Protein AF-A0A7V9K2I3-F1 (afdb_monomer)

pLDDT: mean 90.16, std 15.93, range [38.66, 98.88]

Structure (mmCIF, N/CA/C/O backbone):
data_AF-A0A7V9K2I3-F1
#
_entry.id   AF-A0A7V9K2I3-F1
#
loop_
_atom_site.group_PDB
_atom_site.id
_atom_site.type_symbol
_atom_site.label_atom_id
_atom_site.label_alt_id
_atom_site.label_comp_id
_atom_site.label_asym_id
_atom_site.label_entity_id
_atom_site.label_seq_id
_atom_site.pdbx_PDB_ins_code
_atom_site.Cartn_x
_atom_site.Cartn_y
_atom_site.Cartn_z
_atom_site.occupancy
_atom_site.B_iso_or_equiv
_atom_site.auth_seq_id
_atom_site.auth_comp_id
_atom_site.auth_asym_id
_atom_site.auth_atom_id
_atom_site.pdbx_PDB_model_num
ATOM 1 N N . MET A 1 1 ? 3.595 87.876 26.243 1.00 38.66 1 MET A N 1
ATOM 2 C CA . MET A 1 1 ? 3.011 87.992 24.889 1.00 38.66 1 MET A CA 1
ATOM 3 C C . MET A 1 1 ? 2.003 86.856 24.735 1.00 38.66 1 MET A C 1
ATOM 5 O O . MET A 1 1 ? 2.387 85.709 24.905 1.00 38.66 1 MET A O 1
ATOM 9 N N . ARG A 1 2 ? 0.711 87.188 24.608 1.00 47.31 2 ARG A N 1
ATOM 10 C CA . ARG A 1 2 ? -0.449 86.270 24.579 1.00 47.31 2 ARG A CA 1
ATOM 11 C C . ARG A 1 2 ? -0.505 85.484 23.266 1.00 47.31 2 ARG A C 1
ATOM 13 O O . ARG A 1 2 ? -0.499 86.155 22.245 1.00 47.31 2 ARG A O 1
ATOM 20 N N . ILE A 1 3 ? -0.693 84.158 23.292 1.00 44.56 3 ILE A N 1
ATOM 21 C CA . ILE A 1 3 ? -1.283 83.363 22.185 1.00 44.56 3 ILE A CA 1
ATOM 22 C C . ILE A 1 3 ? -1.993 82.143 22.823 1.00 44.56 3 ILE A C 1
ATOM 24 O O . ILE A 1 3 ? -1.333 81.283 23.389 1.00 44.56 3 ILE A O 1
ATOM 28 N N . LEU A 1 4 ? -3.295 82.241 23.121 1.00 42.78 4 LEU A N 1
ATOM 29 C CA . LEU A 1 4 ? -4.447 81.691 22.374 1.00 42.78 4 LEU A CA 1
ATOM 30 C C . LEU A 1 4 ? -4.506 80.144 22.354 1.00 42.78 4 LEU A C 1
ATOM 32 O O . LEU A 1 4 ? -3.863 79.496 21.536 1.00 42.78 4 LEU A O 1
ATOM 36 N N . LEU A 1 5 ? -5.306 79.567 23.260 1.00 42.16 5 LEU A N 1
ATOM 37 C CA . LEU A 1 5 ? -5.600 78.131 23.340 1.00 42.16 5 LEU A CA 1
ATOM 38 C C . LEU A 1 5 ? -6.810 77.817 22.436 1.00 42.16 5 LEU A C 1
ATOM 40 O O . LEU A 1 5 ? -7.919 78.268 22.716 1.00 42.16 5 LEU A O 1
ATOM 44 N N . ILE A 1 6 ? -6.602 77.073 21.348 1.00 48.66 6 ILE A N 1
ATOM 45 C CA . ILE A 1 6 ? -7.670 76.571 20.469 1.00 48.66 6 ILE A CA 1
ATOM 46 C C . ILE A 1 6 ? -8.057 75.173 20.962 1.00 48.66 6 ILE A C 1
ATOM 48 O O . ILE A 1 6 ? -7.247 74.251 20.914 1.00 48.66 6 ILE A O 1
ATOM 52 N N . ILE A 1 7 ? -9.288 75.015 21.453 1.00 48.97 7 ILE A N 1
ATOM 53 C CA . ILE A 1 7 ? -9.844 73.715 21.846 1.00 48.97 7 ILE A CA 1
ATOM 54 C C . ILE A 1 7 ? -10.423 73.051 20.592 1.00 48.97 7 ILE A C 1
ATOM 56 O O . ILE A 1 7 ? -11.446 73.482 20.066 1.00 48.97 7 ILE A O 1
ATOM 60 N N . LEU A 1 8 ? -9.748 72.007 20.109 1.00 47.09 8 LEU A N 1
ATOM 61 C CA . LEU A 1 8 ? -10.201 71.153 19.011 1.00 47.09 8 LEU A CA 1
ATOM 62 C C . LEU A 1 8 ? -11.066 70.022 19.589 1.00 47.09 8 LEU A C 1
ATOM 64 O O . LEU A 1 8 ? -10.557 69.106 20.233 1.00 47.09 8 LEU A O 1
ATOM 68 N N . VAL A 1 9 ? -12.381 70.091 19.382 1.00 50.28 9 VAL A N 1
ATOM 69 C CA . VAL A 1 9 ? -13.312 69.014 19.746 1.00 50.28 9 VAL A CA 1
ATOM 70 C C . VAL A 1 9 ? -13.267 67.950 18.648 1.00 50.28 9 VAL A C 1
ATOM 72 O O . VAL A 1 9 ? -13.822 68.135 17.568 1.00 50.28 9 VAL A O 1
ATOM 75 N N . PHE A 1 10 ? -12.585 66.834 18.911 1.00 51.09 10 PHE A N 1
ATOM 76 C CA . PHE A 1 10 ? -12.603 65.660 18.038 1.00 51.09 10 PHE A CA 1
ATOM 77 C C . PHE A 1 10 ? -13.903 64.875 18.246 1.00 51.09 10 PHE A C 1
ATOM 79 O O . PHE A 1 10 ? -14.089 64.208 19.262 1.00 51.09 10 PHE A O 1
ATOM 86 N N . PHE A 1 11 ? -14.802 64.942 17.266 1.00 52.91 11 PHE A N 1
ATOM 87 C CA . PHE A 1 11 ? -15.998 64.106 17.198 1.00 52.91 11 PHE A CA 1
ATOM 88 C C . PHE A 1 11 ? -15.579 62.698 16.739 1.00 52.91 11 PHE A C 1
ATOM 90 O O . PHE A 1 11 ? -15.349 62.465 15.552 1.00 52.91 11 PHE A O 1
ATOM 97 N N . GLN A 1 12 ? -15.402 61.758 17.673 1.00 54.28 12 GLN A N 1
ATOM 98 C CA . GLN A 1 12 ? -15.137 60.359 17.328 1.00 54.28 12 GLN A CA 1
ATOM 99 C C . GLN A 1 12 ? -16.421 59.710 16.804 1.00 54.28 12 GLN A C 1
ATOM 101 O O . GLN A 1 12 ? -17.307 59.330 17.564 1.00 54.28 12 GLN A O 1
ATOM 106 N N . CYS A 1 13 ? -16.514 59.583 15.482 1.00 52.16 13 CYS A N 1
ATOM 107 C CA . CYS A 1 13 ? -17.508 58.745 14.830 1.00 52.16 13 CYS A CA 1
ATOM 108 C C . CYS A 1 13 ? -17.023 57.289 14.907 1.00 52.16 13 CYS A C 1
ATOM 110 O O . CYS A 1 13 ? -16.136 56.877 14.158 1.00 52.16 13 CYS A O 1
ATOM 112 N N . SER A 1 14 ? -17.545 56.514 15.856 1.00 59.12 14 SER A N 1
ATOM 113 C CA . SER A 1 14 ? -17.302 55.076 15.928 1.00 59.12 14 SER A CA 1
ATOM 114 C C . SER A 1 14 ? -18.112 54.371 14.837 1.00 59.12 14 SER A C 1
ATOM 116 O O . SER A 1 14 ? -19.296 54.081 14.990 1.00 59.12 14 SER A O 1
ATOM 118 N N . LEU A 1 15 ? -17.457 54.084 13.710 1.00 58.00 15 LEU A N 1
ATOM 119 C CA . LEU A 1 15 ? -17.950 53.138 12.711 1.00 58.00 15 LEU A CA 1
ATOM 120 C C . LEU A 1 15 ? -17.973 51.738 13.338 1.00 58.00 15 LEU A C 1
ATOM 122 O O . LEU A 1 15 ? -16.966 51.032 13.375 1.00 58.00 15 LEU A O 1
ATOM 126 N N . GLY A 1 16 ? -19.130 51.349 13.871 1.00 56.25 16 GLY A N 1
ATOM 127 C CA . GLY A 1 16 ? -19.396 49.975 14.267 1.00 56.25 16 GLY A CA 1
ATOM 128 C C . GLY A 1 16 ? -19.454 49.090 13.026 1.00 56.25 16 GLY A C 1
ATOM 129 O O . GLY A 1 16 ? -20.479 49.031 12.354 1.00 56.25 16 GLY A O 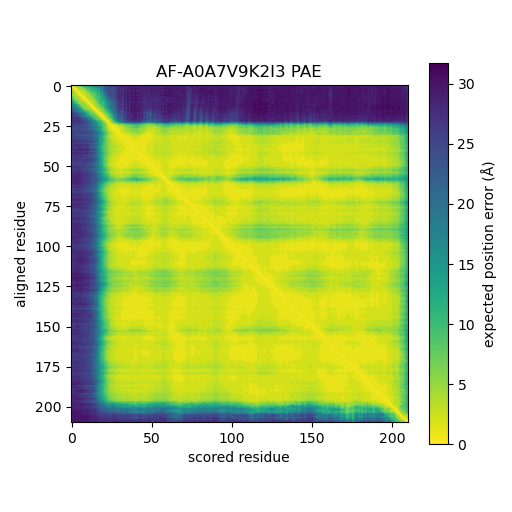1
ATOM 130 N N . PHE A 1 17 ? -18.364 48.390 12.717 1.00 62.44 17 PHE A N 1
ATOM 131 C CA . PHE A 1 17 ? -18.414 47.257 11.800 1.00 62.44 17 PHE A CA 1
ATOM 132 C C . PHE A 1 17 ? -19.181 46.126 12.487 1.00 62.44 17 PHE A C 1
ATOM 134 O O . PHE A 1 17 ? -18.624 45.366 13.279 1.00 62.44 17 PHE A O 1
ATOM 141 N N . THR A 1 18 ? -20.475 46.004 12.203 1.00 50.81 18 THR A N 1
ATOM 142 C CA . THR A 1 18 ? -21.208 44.778 12.510 1.00 50.81 18 THR A CA 1
ATOM 143 C C . THR A 1 18 ? -20.646 43.674 11.618 1.00 50.81 18 THR A C 1
ATOM 145 O O . THR A 1 18 ? -20.956 43.605 10.430 1.00 50.81 18 THR A O 1
ATOM 148 N N . GLN A 1 19 ? -19.792 42.810 12.174 1.00 60.25 19 GLN A N 1
ATOM 149 C CA . GLN A 1 19 ? -19.472 41.539 11.533 1.00 60.25 19 GLN A CA 1
ATOM 150 C C . GLN A 1 19 ? -20.768 40.734 11.431 1.00 60.25 19 GLN A C 1
ATOM 152 O O . GLN A 1 19 ? -21.343 40.322 12.439 1.00 60.25 19 GLN A O 1
ATOM 157 N N . VAL A 1 20 ? -21.234 40.518 10.202 1.00 59.34 20 VAL A N 1
ATOM 158 C CA . VAL A 1 20 ? -22.242 39.501 9.913 1.00 59.34 20 VAL A CA 1
ATOM 159 C C . VAL A 1 20 ? -21.612 38.168 10.316 1.00 59.34 20 VAL A C 1
ATOM 161 O O . VAL A 1 20 ? -20.711 37.681 9.636 1.00 59.34 20 VAL A O 1
ATOM 164 N N . LYS A 1 21 ? -22.024 37.605 11.458 1.00 60.78 21 LYS A N 1
ATOM 165 C CA . LYS A 1 21 ? -21.674 36.232 11.836 1.00 60.78 21 LYS A CA 1
ATOM 166 C C . LYS A 1 21 ? -22.222 35.308 10.748 1.00 60.78 21 LYS A C 1
ATOM 168 O O . LYS A 1 21 ? -23.428 35.073 10.686 1.00 60.78 21 LYS A O 1
ATOM 173 N N . GLY A 1 22 ? -21.345 34.847 9.859 1.00 64.75 22 GLY A N 1
ATOM 174 C CA . GLY A 1 22 ? -21.651 33.753 8.945 1.00 64.75 22 GLY A CA 1
ATOM 175 C C . GLY A 1 22 ? -22.081 32.524 9.745 1.00 64.75 22 GLY A C 1
ATOM 176 O O . GLY A 1 22 ? -21.607 32.318 10.859 1.00 64.75 22 GLY A O 1
ATOM 177 N N . LYS A 1 23 ? -23.022 31.757 9.191 1.00 69.94 23 LYS A N 1
ATOM 178 C CA . LYS A 1 23 ? -23.504 30.472 9.720 1.00 69.94 23 LYS A CA 1
ATOM 179 C C . LYS A 1 23 ? -22.331 29.611 10.221 1.00 69.94 23 LYS A C 1
ATOM 181 O O . LYS A 1 23 ? -21.335 29.479 9.516 1.00 69.94 23 LYS A O 1
ATOM 186 N N . ASP A 1 24 ? -22.472 29.025 11.411 1.00 80.44 24 ASP A N 1
ATOM 187 C CA . ASP A 1 24 ? -21.477 28.128 12.017 1.00 80.44 24 ASP A CA 1
ATOM 188 C C . ASP A 1 24 ? -21.437 26.773 11.278 1.00 80.44 24 ASP A C 1
ATOM 190 O O . ASP A 1 24 ? -21.965 25.764 11.758 1.00 80.44 24 ASP A O 1
ATOM 194 N N . ASP A 1 25 ? -20.845 26.738 10.084 1.00 86.31 25 ASP A N 1
ATOM 195 C CA . ASP A 1 25 ? -20.621 25.493 9.351 1.00 86.31 25 ASP A CA 1
ATOM 196 C C . ASP A 1 25 ? -19.587 24.625 10.091 1.00 86.31 25 ASP A C 1
ATOM 198 O O . ASP A 1 25 ? -18.539 25.099 10.536 1.00 86.31 25 ASP A O 1
ATOM 202 N N . LYS A 1 26 ? -19.880 23.326 10.232 1.00 90.50 26 LYS A N 1
ATOM 203 C CA . LYS A 1 26 ? -18.969 22.336 10.828 1.00 90.50 26 LYS A CA 1
ATOM 204 C C . LYS A 1 26 ? -18.444 21.393 9.746 1.00 90.50 26 LYS A C 1
ATOM 206 O O . LYS A 1 26 ? -19.227 20.972 8.894 1.00 90.50 26 LYS A O 1
ATOM 211 N N . PRO A 1 27 ? -17.156 21.013 9.782 1.00 90.44 27 PRO A N 1
ATOM 212 C CA . PRO A 1 27 ? -16.596 20.111 8.787 1.00 90.44 27 PRO A CA 1
ATOM 213 C C . PRO A 1 27 ? -17.210 18.710 8.904 1.00 90.44 27 PRO A C 1
ATOM 215 O O . PRO A 1 27 ? -17.334 18.161 10.000 1.00 90.44 27 PRO A O 1
ATOM 218 N N . PHE A 1 28 ? -17.546 18.113 7.761 1.00 89.75 28 PHE A N 1
ATOM 219 C CA . PHE A 1 28 ? -17.874 16.693 7.661 1.00 89.75 28 PHE A CA 1
ATOM 220 C C . PHE A 1 28 ? -16.585 15.911 7.389 1.00 89.75 28 PHE A C 1
ATOM 222 O O . PHE A 1 28 ? -16.062 15.920 6.276 1.00 89.75 28 PHE A O 1
ATOM 229 N N . VAL A 1 29 ? -16.029 15.293 8.431 1.00 90.12 29 VAL A N 1
ATOM 230 C CA . VAL A 1 29 ? -14.705 14.659 8.385 1.00 90.12 29 VAL A CA 1
ATOM 231 C C . VAL A 1 29 ? -14.856 13.150 8.209 1.00 90.12 29 VAL A C 1
ATOM 233 O O . VAL A 1 29 ? -15.380 12.476 9.092 1.00 90.12 29 VAL A O 1
ATOM 236 N N . LEU A 1 30 ? -14.370 12.617 7.083 1.00 92.00 30 LEU A N 1
ATOM 237 C CA . LEU A 1 30 ? -14.363 11.172 6.817 1.00 92.00 30 LEU A CA 1
ATOM 238 C C . LEU A 1 30 ? -13.207 10.447 7.524 1.00 92.00 30 LEU A C 1
ATOM 240 O O . LEU A 1 30 ? -13.337 9.282 7.884 1.00 92.00 30 LEU A O 1
ATOM 244 N N . GLY A 1 31 ? -12.073 11.120 7.721 1.00 94.81 31 GLY A N 1
ATOM 245 C CA . GLY A 1 31 ? -10.870 10.508 8.274 1.00 94.81 31 GLY A CA 1
ATOM 246 C C . GLY A 1 31 ? -9.819 11.524 8.710 1.00 94.81 31 GLY A C 1
ATOM 247 O O . GLY A 1 31 ? -10.061 12.728 8.737 1.00 94.81 31 GLY A O 1
ATOM 248 N N . TYR A 1 32 ? -8.638 11.022 9.052 1.00 97.19 32 TYR A N 1
ATOM 249 C CA . TYR A 1 32 ? -7.508 11.797 9.553 1.00 97.19 32 TYR A CA 1
ATOM 250 C C . TYR A 1 32 ? -6.352 11.775 8.561 1.00 97.19 32 TYR A C 1
ATOM 252 O O . TYR A 1 32 ? -6.094 10.753 7.935 1.00 97.19 32 TYR A O 1
ATOM 260 N N . ILE A 1 33 ? -5.591 12.865 8.497 1.00 98.12 33 ILE A N 1
ATOM 261 C CA . ILE A 1 33 ? -4.330 12.907 7.755 1.00 98.12 33 ILE A CA 1
ATOM 262 C C . ILE A 1 33 ? -3.184 12.647 8.727 1.00 98.12 33 ILE A C 1
ATOM 264 O O . ILE A 1 33 ? -3.146 13.182 9.835 1.00 98.12 33 ILE A O 1
ATOM 268 N N . ASN A 1 34 ? -2.265 11.770 8.349 1.00 98.38 34 ASN A N 1
ATOM 269 C CA . ASN A 1 34 ? -1.035 11.468 9.071 1.00 98.38 34 ASN A CA 1
ATOM 270 C C . ASN A 1 34 ? 0.154 11.652 8.130 1.00 98.38 34 ASN A C 1
ATOM 272 O O . ASN A 1 34 ? 0.032 11.464 6.923 1.00 98.38 34 ASN A O 1
ATOM 276 N N . GLU A 1 35 ? 1.314 11.981 8.689 1.00 98.44 35 GLU A N 1
ATOM 277 C CA . GLU A 1 35 ? 2.551 12.119 7.926 1.00 98.44 35 GLU A CA 1
ATOM 278 C C . GLU A 1 35 ? 3.639 11.224 8.521 1.00 98.44 35 GLU A C 1
ATOM 280 O O . GLU A 1 35 ? 3.774 11.119 9.743 1.00 98.44 35 GLU A O 1
ATOM 285 N N . ILE A 1 36 ? 4.423 10.590 7.651 1.00 98.25 36 ILE A N 1
ATOM 286 C CA . ILE A 1 36 ? 5.619 9.828 8.011 1.00 98.25 36 ILE A CA 1
ATOM 287 C C . ILE A 1 36 ? 6.800 10.424 7.255 1.00 98.25 36 ILE A C 1
ATOM 289 O O . ILE A 1 36 ? 6.776 10.510 6.030 1.00 98.25 36 ILE A O 1
ATOM 293 N N . GLN A 1 37 ? 7.860 10.797 7.969 1.00 98.50 37 GLN A N 1
ATOM 294 C CA . GLN A 1 37 ? 9.152 11.048 7.339 1.00 98.50 37 GLN A CA 1
ATOM 295 C C . GLN A 1 37 ? 9.826 9.699 7.067 1.00 98.50 37 GLN A C 1
ATOM 297 O O . GLN A 1 37 ? 10.274 9.039 8.005 1.00 98.50 37 GLN A O 1
ATOM 302 N N . SER A 1 38 ? 9.872 9.283 5.801 1.00 98.75 38 SER A N 1
ATOM 303 C CA . SER A 1 38 ? 10.436 7.995 5.403 1.00 98.75 38 SER A CA 1
ATOM 304 C C . SER A 1 38 ? 11.947 8.093 5.236 1.00 98.75 38 SER A C 1
ATOM 306 O O . SER A 1 38 ? 12.446 8.999 4.563 1.00 98.75 38 SER A O 1
ATOM 308 N N . LYS A 1 39 ? 12.684 7.152 5.832 1.00 98.69 39 LYS A N 1
ATOM 309 C CA . LYS A 1 39 ? 14.119 6.981 5.577 1.00 98.69 39 LYS A CA 1
ATOM 310 C C . LYS A 1 39 ? 14.329 6.157 4.314 1.00 98.69 39 LYS A C 1
ATOM 312 O O . LYS A 1 39 ? 15.165 6.524 3.497 1.00 98.69 39 LYS A O 1
ATOM 317 N N . GLU A 1 40 ? 13.534 5.102 4.130 1.00 98.56 40 GLU A N 1
ATOM 318 C CA . GLU A 1 40 ? 13.593 4.222 2.953 1.00 98.56 40 GLU A CA 1
ATOM 319 C C . GLU A 1 40 ? 13.350 4.984 1.635 1.00 98.56 40 GLU A C 1
ATOM 321 O O . GLU A 1 40 ? 13.972 4.673 0.623 1.00 98.56 40 GLU A O 1
ATOM 326 N N . LEU A 1 41 ? 12.504 6.022 1.655 1.00 98.62 41 LEU A N 1
ATOM 327 C CA . LEU A 1 41 ? 12.206 6.865 0.489 1.00 98.62 41 LEU A CA 1
ATOM 328 C C . LEU A 1 41 ? 12.893 8.235 0.521 1.00 98.62 41 LEU A C 1
ATOM 330 O O . LEU A 1 41 ? 12.858 8.954 -0.472 1.00 98.62 41 LEU A O 1
ATOM 334 N N . SER A 1 42 ? 13.512 8.608 1.647 1.00 98.31 42 SER A N 1
ATOM 335 C CA . SER A 1 42 ? 14.113 9.936 1.857 1.00 98.31 42 SER A CA 1
ATOM 336 C C . SER A 1 42 ? 13.153 11.106 1.582 1.00 98.31 42 SER A C 1
ATOM 338 O O . SER A 1 42 ? 13.562 12.184 1.156 1.00 98.31 42 SER A O 1
ATOM 340 N N . GLU A 1 43 ? 11.863 10.913 1.849 1.00 98.50 43 GLU A N 1
ATOM 341 C CA . GLU A 1 43 ? 10.817 11.908 1.618 1.00 98.50 43 GLU A CA 1
ATOM 342 C C . GLU A 1 43 ? 9.688 11.765 2.644 1.00 98.50 43 GLU A C 1
ATOM 344 O O . GLU A 1 43 ? 9.575 10.767 3.362 1.00 98.50 43 GLU A O 1
ATOM 349 N N . LYS A 1 44 ? 8.835 12.783 2.7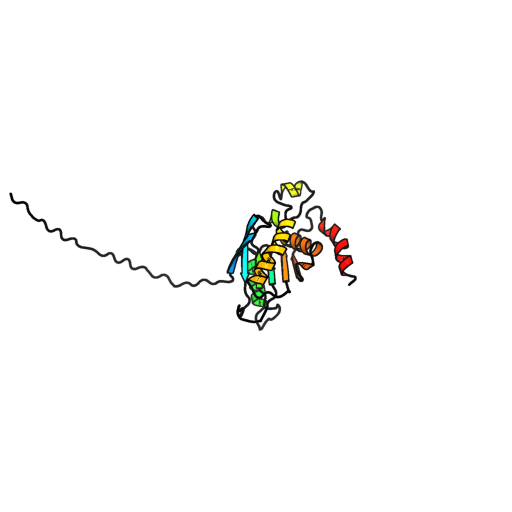20 1.00 98.69 44 LYS A N 1
ATOM 350 C CA . LYS A 1 44 ? 7.640 12.746 3.555 1.00 98.69 44 LYS A CA 1
ATOM 351 C C . LYS A 1 44 ? 6.504 12.047 2.808 1.00 98.69 44 LYS A C 1
ATOM 353 O O . LYS A 1 44 ? 6.228 12.378 1.659 1.00 98.69 44 LYS A O 1
ATOM 358 N N . ARG A 1 45 ? 5.816 11.123 3.476 1.00 98.69 45 ARG A N 1
ATOM 359 C CA . ARG A 1 45 ? 4.638 10.415 2.964 1.00 98.69 45 ARG A CA 1
ATOM 360 C C . ARG A 1 45 ? 3.394 10.822 3.732 1.00 98.69 45 ARG A C 1
ATOM 362 O O . ARG A 1 45 ? 3.415 10.881 4.960 1.00 98.69 45 ARG A O 1
ATOM 369 N N . VAL A 1 46 ? 2.320 11.070 2.993 1.00 98.81 46 VAL A N 1
ATOM 370 C CA . VAL A 1 46 ? 0.998 11.383 3.537 1.00 98.81 46 VAL A CA 1
ATOM 371 C C . VAL A 1 46 ? 0.149 10.115 3.563 1.00 98.81 46 VAL A C 1
ATOM 373 O O . VAL A 1 46 ? 0.154 9.330 2.613 1.00 98.81 46 VAL A O 1
ATOM 376 N N . LEU A 1 47 ? -0.574 9.925 4.662 1.00 98.88 47 LEU A N 1
ATOM 377 C CA . LEU A 1 47 ? -1.507 8.828 4.871 1.00 98.88 47 LEU A CA 1
ATOM 378 C C . LEU A 1 47 ? -2.888 9.375 5.217 1.00 98.88 47 LEU A C 1
ATOM 380 O O . LEU A 1 47 ? -3.011 10.213 6.112 1.00 98.88 47 LEU A O 1
ATOM 384 N N . ASN A 1 48 ? -3.921 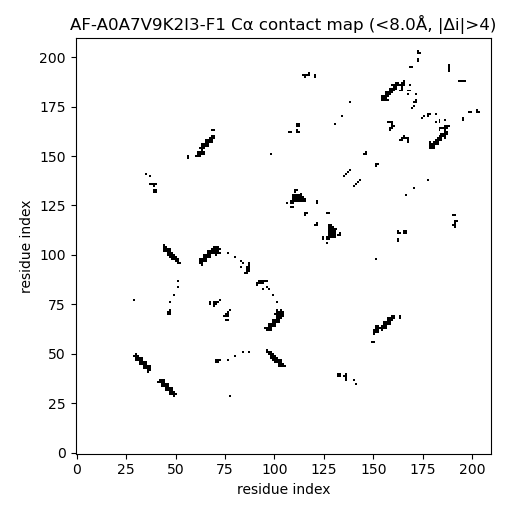8.845 4.572 1.00 98.75 48 ASN A N 1
ATOM 385 C CA . ASN A 1 48 ? -5.314 9.104 4.915 1.00 98.75 48 ASN A CA 1
ATOM 386 C C . ASN A 1 48 ? -5.852 7.928 5.728 1.00 98.75 48 ASN A C 1
ATOM 388 O O . ASN A 1 48 ? -5.736 6.778 5.314 1.00 98.75 48 ASN A O 1
ATOM 392 N N . ILE A 1 49 ? -6.398 8.200 6.909 1.00 98.69 49 ILE A N 1
ATOM 393 C CA . ILE A 1 49 ? -6.768 7.179 7.888 1.00 98.69 49 ILE A CA 1
ATOM 394 C C . ILE A 1 49 ? -8.262 7.245 8.166 1.00 98.69 49 ILE A C 1
ATOM 396 O O . ILE A 1 49 ? -8.759 8.249 8.673 1.00 98.69 49 ILE A O 1
ATOM 400 N N . TYR A 1 50 ? -8.967 6.152 7.909 1.00 98.50 50 TYR A N 1
ATOM 401 C CA . TYR A 1 50 ? -10.332 5.942 8.375 1.00 98.50 50 TYR A CA 1
ATOM 402 C C . TYR A 1 50 ? -10.317 4.985 9.560 1.00 98.50 50 TYR A C 1
ATOM 404 O O . TYR A 1 50 ? -9.679 3.929 9.513 1.00 98.50 50 TYR A O 1
ATOM 412 N N . LEU A 1 51 ? -11.045 5.352 10.612 1.00 97.81 51 LEU A N 1
ATOM 413 C CA . LEU A 1 51 ? -11.275 4.501 11.771 1.00 97.81 51 LEU A CA 1
ATOM 414 C C . LEU A 1 51 ? -12.731 4.028 11.747 1.00 97.81 51 LEU A C 1
ATOM 416 O O . LEU A 1 51 ? -13.625 4.850 11.533 1.00 97.81 51 LEU A O 1
ATOM 420 N N . PRO A 1 52 ? -12.987 2.729 11.966 1.00 95.88 52 PRO A N 1
ATOM 421 C CA . PRO A 1 52 ? -14.338 2.203 11.907 1.00 95.88 52 PRO A CA 1
ATOM 422 C C . PRO A 1 52 ? -15.195 2.758 13.047 1.00 95.88 52 PRO A C 1
ATOM 424 O O . PRO A 1 52 ? -14.698 3.137 14.109 1.00 95.88 52 PRO A O 1
ATOM 427 N N . GLU A 1 53 ? -16.512 2.759 12.848 1.00 93.00 53 GLU A N 1
ATOM 428 C CA . GLU A 1 53 ? -17.462 3.224 13.858 1.00 93.00 53 GLU A CA 1
ATOM 429 C C . GLU A 1 53 ? -17.255 2.512 15.206 1.00 93.00 53 GLU A C 1
ATOM 431 O O . GLU A 1 53 ? -17.223 1.278 15.285 1.00 93.00 53 GLU A O 1
ATOM 436 N N . GLY A 1 54 ? -17.167 3.296 16.282 1.00 92.44 54 GLY A N 1
ATOM 437 C CA . GLY A 1 54 ? -16.947 2.789 17.635 1.00 92.44 54 GLY A CA 1
ATOM 438 C C . GLY A 1 54 ? -15.483 2.503 17.975 1.00 92.44 54 GLY A C 1
ATOM 439 O O . GLY A 1 54 ? -15.226 1.991 19.060 1.00 92.44 54 GLY A O 1
ATOM 440 N N . TYR A 1 55 ? -14.530 2.841 17.100 1.00 96.44 55 TYR A N 1
ATOM 441 C CA . TYR A 1 55 ? -13.108 2.792 17.433 1.00 96.44 55 TYR A CA 1
ATOM 442 C C . TYR A 1 55 ? -12.800 3.665 18.658 1.00 96.44 55 TYR A C 1
ATOM 444 O O . TYR A 1 55 ? -13.114 4.857 18.678 1.00 96.44 55 TYR A O 1
ATOM 452 N N . LYS A 1 56 ? -12.135 3.078 19.656 1.00 95.06 56 LYS A N 1
ATOM 453 C CA . LYS A 1 56 ? -11.621 3.761 20.848 1.00 95.06 56 LYS A CA 1
ATOM 454 C C . LYS A 1 56 ? -10.224 3.251 21.164 1.00 95.06 56 LYS A C 1
ATOM 456 O O . LYS A 1 56 ? -9.956 2.053 21.064 1.00 95.06 56 LYS A O 1
ATOM 461 N N . GLN A 1 57 ? -9.328 4.157 21.543 1.00 93.56 57 GLN A N 1
ATOM 462 C CA . GLN A 1 57 ? -7.930 3.814 21.816 1.00 93.56 57 GLN A CA 1
ATOM 46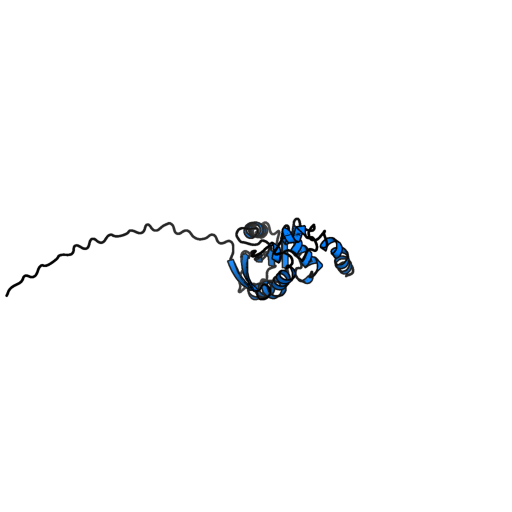3 C C . GLN A 1 57 ? -7.778 3.061 23.150 1.00 93.56 57 GLN A C 1
ATOM 465 O O . GLN A 1 57 ? -6.804 2.339 23.364 1.00 93.56 57 GLN A O 1
ATOM 470 N N . GLU A 1 58 ? -8.750 3.202 24.041 1.00 93.00 58 GLU A N 1
ATOM 471 C CA . GLU A 1 58 ? -8.770 2.635 25.386 1.00 93.00 58 GLU A CA 1
ATOM 472 C C . GLU A 1 58 ? -9.265 1.182 25.388 1.00 93.00 58 GLU A C 1
ATOM 474 O O . GLU A 1 58 ? -8.937 0.417 26.293 1.00 93.00 58 GLU A O 1
ATOM 479 N N . ASP A 1 59 ? -9.994 0.776 24.345 1.00 91.75 59 ASP A N 1
ATOM 480 C CA . ASP A 1 59 ? -10.600 -0.549 24.257 1.00 91.75 59 ASP A CA 1
ATOM 481 C C . ASP A 1 59 ? -9.559 -1.647 23.954 1.00 91.75 59 ASP A C 1
ATOM 483 O O . ASP A 1 59 ? -8.458 -1.411 23.436 1.00 91.75 59 ASP A O 1
ATOM 487 N N . SER A 1 60 ? -9.913 -2.897 24.264 1.00 92.31 60 SER A N 1
ATOM 488 C CA . SER A 1 60 ? -9.100 -4.083 23.950 1.00 92.31 60 SER A CA 1
ATOM 489 C C . SER A 1 60 ? -9.296 -4.601 22.520 1.00 92.31 60 SER A C 1
ATOM 491 O O . SER A 1 60 ? -8.504 -5.423 22.055 1.00 92.31 60 SER A O 1
ATOM 493 N N . VAL A 1 61 ? -10.325 -4.118 21.814 1.00 95.06 61 VAL A N 1
ATOM 494 C CA . VAL A 1 61 ? -10.659 -4.534 20.447 1.00 95.06 61 VAL A CA 1
ATOM 495 C C . VAL A 1 61 ? -9.560 -4.096 19.481 1.00 95.06 61 VAL A C 1
ATOM 497 O O . VAL A 1 61 ? -9.140 -2.939 19.481 1.00 95.06 61 VAL A O 1
ATOM 500 N N . LYS A 1 62 ? -9.110 -5.030 18.638 1.00 96.94 62 LYS A N 1
ATOM 501 C CA . LYS A 1 62 ? -8.157 -4.779 17.553 1.00 96.94 62 LYS A CA 1
ATOM 502 C C . LYS A 1 62 ? -8.805 -5.050 16.201 1.00 96.94 62 LYS A C 1
ATOM 504 O O . LYS A 1 62 ? -9.591 -5.986 16.070 1.00 96.94 62 LYS A O 1
ATOM 509 N N . TYR A 1 63 ? -8.434 -4.261 15.204 1.00 98.00 63 TYR A N 1
ATOM 510 C CA . TYR A 1 63 ? -9.073 -4.214 13.897 1.00 98.00 63 TYR A CA 1
ATOM 511 C C . TYR A 1 63 ? -8.124 -4.699 12.792 1.00 98.00 63 TYR A C 1
ATOM 513 O O . TYR A 1 63 ? -6.929 -4.396 12.859 1.00 98.00 63 TYR A O 1
ATOM 521 N N . PRO A 1 64 ? -8.631 -5.410 11.768 1.00 97.94 64 PRO A N 1
ATOM 522 C CA . PRO A 1 64 ? -7.898 -5.610 10.522 1.00 97.94 64 PRO A CA 1
ATOM 523 C C . PRO A 1 64 ? -7.569 -4.267 9.864 1.00 97.94 64 PRO A C 1
ATOM 525 O O . PRO A 1 64 ? -8.304 -3.283 10.018 1.00 97.94 64 PRO A O 1
ATOM 528 N N . VAL A 1 65 ? -6.472 -4.237 9.108 1.00 98.75 65 VAL A N 1
ATOM 529 C CA . VAL A 1 65 ? -6.009 -3.029 8.412 1.00 98.75 65 VAL A CA 1
ATOM 530 C C . VAL A 1 65 ? -6.033 -3.226 6.901 1.00 98.75 65 VAL A C 1
ATOM 532 O O . VAL A 1 65 ? -5.443 -4.163 6.368 1.00 98.75 65 VAL A O 1
ATOM 535 N N . ILE A 1 66 ? -6.690 -2.311 6.199 1.00 98.81 66 ILE A N 1
ATOM 536 C CA . ILE A 1 66 ? -6.719 -2.245 4.740 1.00 98.81 66 ILE A CA 1
ATOM 537 C C . ILE A 1 66 ? -5.753 -1.147 4.306 1.00 98.81 66 ILE A C 1
ATOM 539 O O . ILE A 1 66 ? -5.980 0.026 4.585 1.00 98.81 66 ILE A O 1
ATOM 543 N N . TYR A 1 67 ? -4.685 -1.523 3.616 1.00 98.88 67 TYR A N 1
ATOM 544 C CA . TYR A 1 67 ? -3.745 -0.606 2.989 1.00 98.88 67 TYR A CA 1
ATOM 545 C C . TYR A 1 67 ? -4.164 -0.399 1.537 1.00 98.88 67 TYR A C 1
ATOM 547 O O . TYR A 1 67 ? -4.248 -1.353 0.763 1.00 98.88 67 TYR A O 1
ATOM 555 N N . LEU A 1 68 ? -4.449 0.847 1.182 1.00 98.88 68 LEU A N 1
ATOM 556 C CA . LEU A 1 68 ? -4.936 1.235 -0.133 1.00 98.88 68 LEU A CA 1
ATOM 557 C C . LEU A 1 68 ? -3.853 2.041 -0.850 1.00 98.88 68 LEU A C 1
ATOM 559 O O . LEU A 1 68 ? -3.513 3.149 -0.429 1.00 98.88 68 LEU A O 1
ATOM 563 N N . LEU A 1 69 ? -3.305 1.460 -1.915 1.00 98.88 69 LEU A N 1
ATOM 564 C CA . LEU A 1 69 ? -2.498 2.187 -2.896 1.00 98.88 69 LEU A CA 1
ATOM 565 C C . LEU A 1 69 ? -3.396 3.177 -3.648 1.00 98.88 69 LEU A C 1
ATOM 567 O O . LEU A 1 69 ? -4.598 2.946 -3.722 1.00 98.88 69 LEU A O 1
ATOM 571 N N . ASP A 1 70 ? -2.828 4.263 -4.183 1.00 98.56 70 ASP A N 1
ATOM 572 C CA . ASP A 1 70 ? -3.616 5.357 -4.789 1.00 98.56 70 ASP A CA 1
ATOM 573 C C . ASP A 1 70 ? -4.646 5.949 -3.801 1.00 98.56 70 ASP A C 1
ATOM 575 O O . ASP A 1 70 ? -5.761 6.343 -4.137 1.00 98.56 70 ASP A O 1
ATOM 579 N N . GLY A 1 71 ? -4.269 5.966 -2.518 1.00 98.19 71 GLY A N 1
ATOM 580 C CA . GLY A 1 71 ? -5.143 6.305 -1.401 1.00 98.19 71 GLY A CA 1
ATOM 581 C C . GLY A 1 71 ? -5.084 7.775 -0.993 1.00 98.19 71 GLY A C 1
ATOM 582 O O . GLY A 1 71 ? -5.198 8.071 0.202 1.00 98.19 71 GLY A O 1
ATOM 583 N N . SER A 1 72 ? -4.862 8.696 -1.933 1.00 97.38 72 SER A N 1
ATOM 584 C CA . SER A 1 72 ? -4.978 10.140 -1.677 1.00 97.38 72 SER A CA 1
ATOM 585 C C . SER A 1 72 ? -6.443 10.528 -1.417 1.00 97.38 72 SER A C 1
ATOM 587 O O . SER A 1 72 ? -7.367 9.813 -1.808 1.00 97.38 72 SER A O 1
ATOM 589 N N . ALA A 1 73 ? -6.682 11.643 -0.718 1.00 93.62 73 ALA A N 1
ATOM 590 C CA . ALA A 1 73 ? -8.038 12.057 -0.332 1.00 93.62 73 ALA A CA 1
ATOM 591 C C . ALA A 1 73 ? -8.911 12.467 -1.535 1.00 93.62 73 ALA A C 1
ATOM 593 O O . ALA A 1 73 ? -10.135 12.445 -1.446 1.00 93.62 73 ALA A O 1
ATOM 594 N N . ASP A 1 74 ? -8.271 12.823 -2.643 1.00 93.81 74 ASP A N 1
ATOM 595 C CA . ASP A 1 74 ? -8.826 13.170 -3.950 1.00 93.81 74 ASP A CA 1
ATOM 596 C C . ASP A 1 74 ? -8.710 12.027 -4.984 1.00 93.81 74 ASP A C 1
ATOM 598 O O . ASP A 1 74 ? -8.997 12.235 -6.161 1.00 93.81 74 ASP A O 1
ATOM 602 N N . GLU A 1 75 ? -8.330 10.822 -4.543 1.00 95.62 75 GLU A N 1
ATOM 603 C CA . GLU A 1 75 ? -8.238 9.592 -5.347 1.00 95.62 75 GLU A CA 1
ATOM 604 C C . GLU A 1 75 ? -9.169 8.495 -4.764 1.00 95.62 75 GLU A C 1
ATOM 606 O O . GLU A 1 75 ? -10.323 8.755 -4.407 1.00 95.62 75 GLU A O 1
ATOM 611 N N . ASP A 1 76 ? -8.696 7.249 -4.633 1.00 96.81 76 ASP A N 1
ATOM 612 C CA . ASP A 1 76 ? -9.535 6.087 -4.318 1.00 96.81 76 ASP A CA 1
ATOM 613 C C . ASP A 1 76 ? -9.993 6.041 -2.851 1.00 96.81 76 ASP A C 1
ATOM 615 O O . ASP A 1 76 ? -10.937 5.317 -2.512 1.00 96.81 76 ASP A O 1
ATOM 619 N N . PHE A 1 77 ? -9.364 6.816 -1.959 1.00 98.31 77 PHE A N 1
ATOM 620 C CA . PHE A 1 77 ? -9.604 6.724 -0.517 1.00 98.31 77 PHE A CA 1
ATOM 621 C C . PHE A 1 77 ? -11.065 6.958 -0.136 1.00 98.31 77 PHE A C 1
ATOM 623 O O . PHE A 1 77 ? -11.627 6.173 0.632 1.00 98.31 77 PHE A O 1
ATOM 630 N N . ILE A 1 78 ? -11.698 8.003 -0.677 1.00 97.00 78 ILE A N 1
ATOM 631 C CA . ILE A 1 78 ? -13.091 8.342 -0.353 1.00 97.00 78 ILE A CA 1
ATOM 632 C C . ILE A 1 78 ? -14.065 7.266 -0.846 1.00 97.00 78 ILE A C 1
ATOM 634 O O . ILE A 1 78 ? -15.013 6.914 -0.141 1.00 97.00 78 ILE A O 1
ATOM 638 N N . HIS A 1 79 ? -13.799 6.692 -2.019 1.00 97.06 79 HIS A N 1
ATOM 639 C CA . HIS A 1 79 ? -14.653 5.694 -2.653 1.00 97.06 79 HIS A CA 1
ATOM 640 C C . HIS A 1 79 ? -14.580 4.358 -1.916 1.00 97.06 79 HIS A C 1
ATOM 642 O O . HIS A 1 79 ? -15.607 3.795 -1.530 1.00 97.06 79 HIS A O 1
ATOM 648 N N . VAL A 1 80 ? -13.363 3.877 -1.654 1.00 97.75 80 VAL A N 1
ATOM 649 C CA . VAL A 1 80 ? -13.141 2.617 -0.939 1.00 97.75 80 VAL A CA 1
ATOM 650 C C . VAL A 1 80 ? -13.624 2.731 0.502 1.00 97.75 80 VAL A C 1
ATOM 652 O O . VAL A 1 80 ? -14.327 1.843 0.979 1.00 97.75 80 VAL A O 1
ATOM 655 N N . THR A 1 81 ? -13.329 3.836 1.188 1.00 97.75 81 THR A N 1
ATOM 656 C CA . THR A 1 81 ? -13.772 4.038 2.573 1.00 97.75 81 THR A CA 1
ATOM 657 C C . THR A 1 81 ? -15.293 4.068 2.686 1.00 97.75 81 THR A C 1
ATOM 659 O O . THR A 1 81 ? -15.841 3.420 3.575 1.00 97.75 81 THR A O 1
ATOM 662 N N . GLY A 1 82 ? -15.994 4.747 1.770 1.00 96.75 82 GLY A N 1
ATOM 663 C CA . GLY A 1 82 ? -17.459 4.746 1.743 1.00 96.75 82 GLY A CA 1
ATOM 664 C C . GLY A 1 82 ? -18.042 3.339 1.575 1.00 96.75 82 GLY A C 1
ATOM 665 O O . GLY A 1 82 ? -18.982 2.965 2.278 1.00 96.75 82 GLY A O 1
ATOM 666 N N . LEU A 1 83 ? -17.441 2.516 0.707 1.00 97.00 83 LEU A N 1
ATOM 667 C CA . LEU A 1 83 ? -17.836 1.116 0.535 1.00 97.00 83 LEU A CA 1
ATOM 668 C C . LEU A 1 83 ? -17.567 0.280 1.791 1.00 97.00 83 LEU A C 1
ATOM 670 O O . LEU A 1 83 ? -18.428 -0.510 2.184 1.00 97.00 83 LEU A O 1
ATOM 674 N N . ILE A 1 84 ? -16.409 0.443 2.434 1.00 97.25 84 ILE A N 1
ATOM 675 C CA . ILE A 1 84 ? -16.083 -0.265 3.679 1.00 97.25 84 ILE A CA 1
ATOM 676 C C . ILE A 1 84 ? -17.056 0.132 4.790 1.00 97.25 84 ILE A C 1
ATOM 678 O O . ILE A 1 84 ? -17.645 -0.749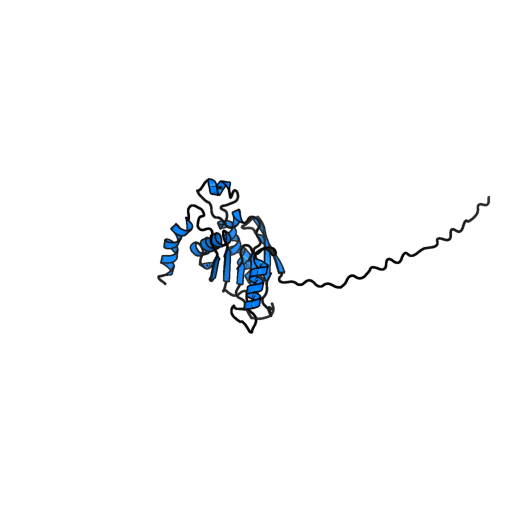 5.413 1.00 97.25 84 ILE A O 1
ATOM 682 N N . GLN A 1 85 ? -17.305 1.430 4.980 1.00 95.94 85 GLN A N 1
ATOM 683 C CA . GLN A 1 85 ? -18.262 1.934 5.963 1.00 95.94 85 GLN A CA 1
ATOM 684 C C . GLN A 1 85 ? -19.662 1.356 5.728 1.00 95.94 85 GLN A C 1
ATOM 686 O O . GLN A 1 85 ? -20.260 0.809 6.653 1.00 95.94 85 GLN A O 1
ATOM 691 N N . PHE A 1 86 ? -20.165 1.418 4.492 1.00 96.50 86 PHE A N 1
ATOM 692 C CA . PHE A 1 86 ? -21.474 0.868 4.145 1.00 96.50 86 PHE A CA 1
ATOM 693 C C . PHE A 1 86 ? -21.562 -0.628 4.466 1.00 96.50 86 PHE A C 1
ATOM 695 O O . PHE A 1 86 ? -22.519 -1.083 5.088 1.00 96.50 86 PHE A O 1
ATOM 702 N N . ASN A 1 87 ? -20.539 -1.403 4.101 1.00 96.81 87 ASN A N 1
ATOM 703 C CA . ASN A 1 87 ? -20.523 -2.842 4.363 1.00 96.81 87 ASN A CA 1
ATOM 704 C C . ASN A 1 87 ? -20.252 -3.200 5.839 1.00 96.81 87 ASN A C 1
ATOM 706 O O . ASN A 1 87 ? -20.467 -4.354 6.219 1.00 96.81 87 ASN A O 1
ATOM 710 N N . ASN A 1 88 ? -19.809 -2.242 6.663 1.00 94.12 88 ASN A N 1
ATOM 711 C CA . ASN A 1 88 ? -19.613 -2.384 8.109 1.00 94.12 88 ASN A CA 1
ATOM 712 C C . ASN A 1 88 ? -20.872 -2.104 8.938 1.00 94.12 88 ASN A C 1
ATOM 714 O O . ASN A 1 88 ? -20.872 -2.424 10.129 1.00 94.12 88 ASN A O 1
ATOM 718 N N . PHE A 1 89 ? -21.924 -1.512 8.363 1.00 93.06 89 PHE A N 1
ATOM 719 C CA . PHE A 1 89 ? -23.161 -1.269 9.104 1.00 93.06 89 PHE A CA 1
ATOM 720 C C . PHE A 1 89 ? -23.715 -2.565 9.691 1.00 93.06 89 PHE A C 1
ATOM 722 O O . PHE A 1 89 ? -23.701 -3.606 9.036 1.00 93.06 89 PHE A O 1
ATOM 729 N N . SER A 1 90 ? -24.231 -2.502 10.921 1.00 92.25 90 SER A N 1
ATOM 730 C CA . SER A 1 90 ? -24.656 -3.687 11.680 1.00 92.25 90 SER A CA 1
ATOM 731 C C . SER A 1 90 ? -25.739 -4.510 10.974 1.00 92.25 90 SER A C 1
ATOM 733 O O . SER A 1 90 ? -25.776 -5.726 11.132 1.00 92.25 90 SER A O 1
ATOM 735 N N . TRP A 1 91 ? -26.579 -3.868 10.156 1.00 93.25 91 TRP A N 1
ATOM 736 C CA . TRP A 1 91 ? -27.616 -4.520 9.349 1.00 93.25 91 TRP A CA 1
ATOM 737 C C . TRP A 1 91 ? -27.124 -5.060 7.992 1.00 93.25 91 TRP A C 1
ATOM 739 O O . TRP A 1 91 ? -27.881 -5.750 7.315 1.00 93.25 91 TRP A O 1
ATOM 749 N N . ILE A 1 92 ? -25.884 -4.761 7.579 1.00 96.31 92 ILE A N 1
ATOM 750 C CA . ILE A 1 92 ? -25.249 -5.308 6.362 1.00 96.31 92 ILE A CA 1
ATOM 751 C C . ILE A 1 92 ? -24.179 -6.339 6.730 1.00 96.31 92 ILE A C 1
ATOM 753 O O . ILE A 1 92 ? -24.225 -7.459 6.231 1.00 96.31 92 ILE A O 1
ATOM 757 N N . ASN A 1 93 ? -23.232 -5.963 7.594 1.00 93.31 93 ASN A N 1
ATOM 758 C CA . ASN A 1 93 ? -22.223 -6.824 8.215 1.00 93.31 93 ASN A CA 1
ATOM 759 C C . ASN A 1 93 ? -21.492 -7.775 7.238 1.00 93.31 93 ASN A C 1
ATOM 761 O O . ASN A 1 93 ? -21.328 -8.964 7.510 1.00 93.31 93 ASN A O 1
ATOM 765 N N . ARG A 1 94 ? -21.075 -7.262 6.072 1.00 95.56 94 ARG A N 1
ATOM 766 C CA . ARG A 1 94 ? -20.411 -8.052 5.011 1.00 95.56 94 ARG A CA 1
ATOM 767 C C . ARG A 1 94 ? -18.895 -8.067 5.123 1.00 95.56 94 ARG A C 1
ATOM 769 O O . ARG A 1 94 ? -18.254 -9.007 4.665 1.00 95.56 94 ARG A O 1
ATOM 776 N N . VAL A 1 95 ? -18.328 -7.013 5.697 1.00 92.69 95 VAL A N 1
ATOM 777 C CA . VAL A 1 95 ? -16.891 -6.898 5.953 1.00 92.69 95 VAL A CA 1
ATOM 778 C C . VAL A 1 95 ? -16.692 -6.534 7.423 1.00 92.69 95 VAL A C 1
ATOM 780 O O . VAL A 1 95 ? -17.524 -5.810 7.978 1.00 92.69 95 VAL A O 1
ATOM 783 N N . PRO A 1 96 ? -15.633 -7.032 8.086 1.00 93.81 96 PRO A N 1
ATOM 784 C CA . PRO A 1 96 ? -15.356 -6.672 9.469 1.00 93.81 96 PRO A CA 1
ATOM 785 C C . PRO A 1 96 ? -15.034 -5.180 9.574 1.00 93.81 96 PRO A C 1
ATOM 787 O O . PRO A 1 96 ? -14.482 -4.583 8.641 1.00 93.81 96 PRO A O 1
ATOM 790 N N . LYS A 1 97 ? -15.342 -4.576 10.726 1.00 96.19 97 LYS A N 1
ATOM 791 C CA . LYS A 1 97 ? -14.877 -3.222 11.055 1.00 96.19 97 LYS A CA 1
ATOM 792 C C . LYS A 1 97 ? -13.365 -3.159 10.864 1.00 96.19 97 LYS A C 1
ATOM 794 O O . LYS A 1 97 ? -12.651 -3.958 11.461 1.00 96.19 97 LYS A O 1
ATOM 799 N N . SER A 1 98 ? -12.896 -2.250 10.019 1.00 97.50 98 SER A N 1
ATOM 800 C CA . SER A 1 98 ? -11.501 -2.212 9.569 1.00 97.50 98 SER A CA 1
ATOM 801 C C . SER A 1 98 ? -10.949 -0.794 9.624 1.00 97.50 98 SER A C 1
ATOM 803 O O . SER A 1 98 ? -11.674 0.164 9.364 1.00 97.50 98 SER A O 1
ATOM 805 N N . ILE A 1 99 ? -9.658 -0.665 9.924 1.00 98.69 99 ILE A N 1
ATOM 806 C CA . ILE A 1 99 ? -8.915 0.583 9.709 1.00 98.69 99 ILE A CA 1
ATOM 807 C C . ILE A 1 99 ? -8.556 0.642 8.222 1.00 98.69 99 ILE A C 1
ATOM 809 O O . ILE A 1 99 ? -8.021 -0.333 7.697 1.00 98.69 99 ILE A O 1
ATOM 813 N N . VAL A 1 100 ? -8.812 1.764 7.545 1.00 98.81 100 VAL A N 1
ATOM 814 C CA . VAL A 1 100 ? -8.344 1.976 6.162 1.00 98.81 100 VAL A CA 1
ATOM 815 C C . VAL A 1 100 ? -7.210 2.990 6.176 1.00 98.81 100 VAL A C 1
ATOM 817 O O . VAL A 1 100 ? -7.349 4.074 6.738 1.00 98.81 100 VAL A O 1
ATOM 820 N N . VAL A 1 101 ? -6.091 2.624 5.561 1.00 98.88 101 VAL A N 1
ATOM 821 C CA . VAL A 1 101 ? -4.874 3.423 5.426 1.00 98.88 101 VAL A CA 1
ATOM 822 C C . VAL A 1 101 ? -4.643 3.672 3.939 1.00 98.88 101 VAL A C 1
ATOM 824 O O . VAL A 1 101 ? -4.087 2.831 3.235 1.00 98.88 101 VAL A O 1
ATOM 827 N N . GLY A 1 102 ? -5.095 4.824 3.456 1.00 98.81 102 GLY A N 1
ATOM 828 C CA . GLY A 1 102 ? -4.787 5.320 2.122 1.00 98.81 102 GLY A CA 1
ATOM 829 C C . GLY A 1 102 ? -3.368 5.863 2.064 1.00 98.81 102 GLY A C 1
ATOM 830 O O . GLY A 1 102 ? -2.991 6.702 2.882 1.00 98.81 102 GLY A O 1
ATOM 831 N N . ILE A 1 103 ? -2.575 5.377 1.115 1.00 98.88 103 ILE A N 1
ATOM 832 C CA . ILE A 1 103 ? -1.192 5.803 0.907 1.00 98.88 103 ILE A CA 1
ATOM 833 C C . ILE A 1 103 ? -1.191 6.787 -0.258 1.00 98.88 103 ILE A C 1
ATOM 835 O O . ILE A 1 103 ? -1.385 6.383 -1.404 1.00 98.88 103 ILE A O 1
ATOM 839 N N . ALA A 1 104 ? -0.992 8.073 0.036 1.00 98.69 104 ALA A N 1
ATOM 840 C CA . ALA A 1 104 ? -0.965 9.101 -0.996 1.00 98.69 104 ALA A CA 1
ATOM 841 C C . ALA A 1 104 ? 0.301 8.981 -1.852 1.00 98.69 104 ALA A C 1
ATOM 843 O O . ALA A 1 104 ? 1.375 8.630 -1.344 1.00 98.69 104 ALA A O 1
ATOM 844 N N . ASN A 1 105 ? 0.179 9.286 -3.141 1.00 98.44 105 ASN A N 1
ATOM 845 C CA . ASN A 1 105 ? 1.284 9.232 -4.092 1.00 98.44 105 ASN A CA 1
ATOM 846 C C . ASN A 1 105 ? 2.198 10.465 -3.986 1.00 98.44 105 ASN A C 1
ATOM 848 O O . ASN A 1 105 ? 1.743 11.571 -3.712 1.00 98.44 105 ASN A O 1
ATOM 852 N N . VAL A 1 106 ? 3.494 10.272 -4.253 1.00 98.25 106 VAL A N 1
ATOM 853 C CA . VAL A 1 106 ? 4.443 11.365 -4.550 1.00 98.25 106 VAL A CA 1
ATOM 854 C C . VAL A 1 106 ? 4.931 11.206 -5.984 1.00 98.25 106 VAL A C 1
ATOM 856 O O . VAL A 1 106 ? 4.703 12.072 -6.821 1.00 98.25 106 VAL A O 1
ATOM 859 N N . ASP A 1 107 ? 5.510 10.045 -6.296 1.00 98.38 107 ASP A N 1
ATOM 860 C CA . ASP A 1 107 ? 5.795 9.621 -7.663 1.00 98.38 107 ASP A CA 1
ATOM 861 C C . ASP A 1 107 ? 5.318 8.180 -7.855 1.00 98.38 107 ASP A C 1
ATOM 863 O O . ASP A 1 107 ? 6.018 7.207 -7.570 1.00 98.38 107 ASP A O 1
ATOM 867 N N . ARG A 1 108 ? 4.089 8.056 -8.360 1.00 98.00 108 ARG A N 1
ATOM 868 C CA . ARG A 1 108 ? 3.432 6.767 -8.585 1.00 98.00 108 ARG A CA 1
ATOM 869 C C . ARG A 1 108 ? 4.222 5.864 -9.536 1.00 98.00 108 ARG A C 1
ATOM 871 O O . ARG A 1 108 ? 4.241 4.651 -9.359 1.00 98.00 108 ARG A O 1
ATOM 878 N N . ARG A 1 109 ? 4.871 6.432 -10.561 1.00 98.38 109 ARG A N 1
ATOM 879 C CA . ARG A 1 109 ? 5.621 5.651 -11.560 1.00 98.38 109 ARG A CA 1
ATOM 880 C C . ARG A 1 109 ? 6.867 5.053 -10.929 1.00 98.38 109 ARG A C 1
ATOM 882 O O . ARG A 1 109 ? 7.111 3.863 -11.100 1.00 98.38 109 ARG A O 1
ATOM 889 N N . ARG A 1 110 ? 7.603 5.853 -10.162 1.00 98.69 110 ARG A N 1
ATOM 890 C CA . ARG A 1 110 ? 8.772 5.427 -9.387 1.00 98.69 110 ARG A CA 1
ATOM 891 C C . ARG A 1 110 ? 8.429 4.338 -8.378 1.00 98.69 110 ARG A C 1
ATOM 893 O O . ARG A 1 110 ? 9.109 3.314 -8.325 1.00 98.69 110 ARG A O 1
ATOM 900 N N . ASP A 1 111 ? 7.373 4.561 -7.604 1.00 98.81 111 ASP A N 1
ATOM 901 C CA . ASP A 1 111 ? 7.035 3.733 -6.447 1.00 98.81 111 ASP A CA 1
ATOM 902 C C . ASP A 1 111 ? 6.399 2.394 -6.844 1.00 98.81 111 ASP A C 1
ATOM 904 O O . ASP A 1 111 ? 6.563 1.404 -6.135 1.00 98.81 111 ASP A O 1
ATOM 908 N N . PHE A 1 112 ? 5.649 2.341 -7.951 1.00 98.75 112 PHE A N 1
ATOM 909 C CA . PHE A 1 112 ? 4.832 1.166 -8.293 1.00 98.75 112 PHE A CA 1
ATOM 910 C C . PHE A 1 112 ? 5.425 0.291 -9.402 1.00 98.75 112 PHE A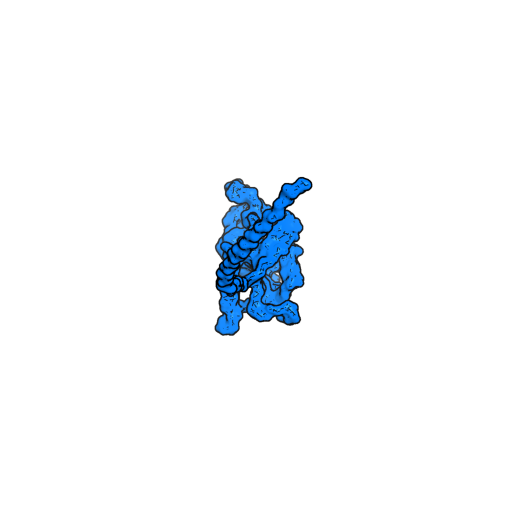 C 1
ATOM 912 O O . PHE A 1 112 ? 4.802 -0.689 -9.808 1.00 98.75 112 PHE A O 1
ATOM 919 N N . THR A 1 113 ? 6.618 0.619 -9.901 1.00 98.62 113 THR A N 1
ATOM 920 C CA . THR A 1 113 ? 7.291 -0.166 -10.943 1.00 98.62 113 THR A CA 1
ATOM 921 C C . THR A 1 113 ? 8.676 -0.626 -10.499 1.00 98.62 113 THR A C 1
ATOM 923 O O . THR A 1 113 ? 9.442 0.119 -9.878 1.00 98.62 113 THR A O 1
ATOM 926 N N . PHE A 1 114 ? 9.011 -1.866 -10.842 1.00 98.38 114 PHE A N 1
ATOM 927 C CA . PHE A 1 114 ? 10.373 -2.395 -10.779 1.00 98.38 114 PHE A CA 1
ATOM 928 C C . PHE A 1 114 ? 11.107 -2.116 -12.106 1.00 98.38 114 PHE A C 1
ATOM 930 O O . PHE A 1 114 ? 10.458 -1.739 -13.086 1.00 98.38 114 PHE A O 1
ATOM 937 N N . PRO A 1 115 ? 12.454 -2.205 -12.148 1.00 97.94 115 PRO A N 1
ATOM 938 C CA . PRO A 1 115 ? 13.211 -1.854 -13.347 1.00 97.94 115 PRO A CA 1
ATOM 939 C C . PRO A 1 115 ? 12.748 -2.656 -14.564 1.00 97.94 115 PRO A C 1
ATOM 941 O O . PRO A 1 115 ? 12.591 -3.868 -14.458 1.00 97.94 115 PRO A O 1
ATOM 944 N N . SER A 1 116 ? 12.563 -1.976 -15.695 1.00 97.25 116 SER A N 1
ATOM 945 C CA . SER A 1 116 ? 12.256 -2.608 -16.979 1.00 97.25 116 SER A CA 1
ATOM 946 C C . SER A 1 116 ? 13.487 -2.624 -17.878 1.00 97.25 116 SER A C 1
ATOM 948 O O . SER A 1 116 ? 14.257 -1.658 -17.892 1.00 97.25 116 SER A O 1
ATOM 950 N N . GLY A 1 117 ? 13.674 -3.705 -18.637 1.00 95.88 117 GLY A N 1
ATOM 951 C CA . GLY A 1 117 ? 14.679 -3.808 -19.698 1.00 95.88 117 GLY A CA 1
ATOM 952 C C . GLY A 1 117 ? 14.265 -3.168 -21.031 1.00 95.88 117 GLY A C 1
ATOM 953 O O . GLY A 1 117 ? 15.073 -3.131 -21.960 1.00 95.88 117 GLY A O 1
ATOM 954 N N . ILE A 1 118 ? 13.029 -2.674 -21.144 1.00 97.44 118 ILE A N 1
ATOM 955 C CA . ILE A 1 118 ? 12.433 -2.167 -22.386 1.00 97.44 118 ILE A CA 1
ATOM 956 C C . ILE A 1 118 ? 12.662 -0.659 -22.500 1.00 97.44 118 ILE A C 1
ATOM 958 O O . ILE A 1 118 ? 12.272 0.113 -21.622 1.00 97.44 118 ILE A O 1
ATOM 962 N N . LYS A 1 119 ? 13.275 -0.218 -23.605 1.00 96.94 119 LYS A N 1
ATOM 963 C CA . LYS A 1 119 ? 13.641 1.194 -23.811 1.00 96.94 119 LYS A CA 1
ATOM 964 C C . LYS A 1 119 ? 12.423 2.111 -23.854 1.00 96.94 119 LYS A C 1
ATOM 966 O O . LYS A 1 119 ? 12.438 3.183 -23.263 1.00 96.94 119 LYS A O 1
ATOM 971 N N . GLU A 1 120 ? 11.361 1.690 -24.528 1.00 97.25 120 GLU A N 1
ATOM 972 C CA . GLU A 1 120 ? 10.123 2.455 -24.659 1.00 97.25 120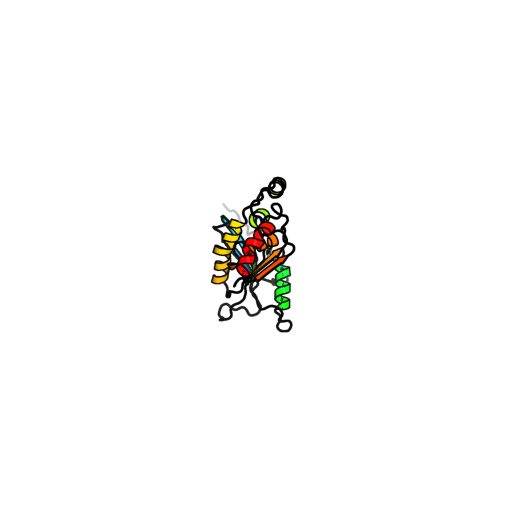 GLU A CA 1
ATOM 973 C C . GLU A 1 120 ? 9.477 2.701 -23.288 1.00 97.25 120 GLU A C 1
ATOM 975 O O . GLU A 1 120 ? 9.051 3.818 -22.992 1.00 97.25 120 GLU A O 1
ATOM 980 N N . GLU A 1 121 ? 9.471 1.687 -22.416 1.00 96.94 121 GLU A N 1
ATOM 981 C CA . GLU A 1 121 ? 8.972 1.816 -21.045 1.00 96.94 121 GLU A CA 1
ATOM 982 C C . GLU A 1 121 ? 9.843 2.764 -20.216 1.00 96.94 121 GLU A C 1
ATOM 984 O O . GLU A 1 121 ? 9.304 3.614 -19.509 1.00 96.94 121 GLU A O 1
ATOM 989 N N . GLN A 1 122 ? 11.172 2.685 -20.342 1.00 95.94 122 GLN A N 1
ATOM 990 C CA . GLN A 1 122 ? 12.103 3.607 -19.677 1.00 95.94 122 GLN A CA 1
ATOM 991 C C . GLN A 1 122 ? 11.885 5.065 -20.113 1.00 95.94 122 GLN A C 1
ATOM 993 O O . GLN A 1 122 ? 11.925 5.972 -19.281 1.00 95.94 122 GLN A O 1
ATOM 998 N N . GLU A 1 123 ? 11.594 5.306 -21.393 1.00 95.75 123 GLU A N 1
ATOM 999 C CA . GLU A 1 123 ? 11.317 6.651 -21.911 1.00 95.75 123 GLU A CA 1
ATOM 1000 C C . GLU A 1 123 ? 9.958 7.195 -21.454 1.00 95.75 123 GLU A C 1
ATOM 1002 O O . GLU A 1 123 ? 9.837 8.370 -21.087 1.00 95.75 123 GLU A O 1
ATOM 1007 N N . TRP A 1 124 ? 8.919 6.355 -21.442 1.00 94.12 124 TRP A N 1
ATOM 1008 C CA . TRP A 1 124 ? 7.580 6.752 -20.996 1.00 94.12 124 TRP A CA 1
ATOM 1009 C C . TRP A 1 124 ? 7.483 6.880 -19.471 1.00 94.12 124 TRP A C 1
ATOM 1011 O O . TRP A 1 124 ? 6.744 7.728 -18.958 1.00 94.12 124 TRP A O 1
ATOM 1021 N N . TYR A 1 125 ? 8.269 6.097 -18.734 1.00 96.50 125 TYR A N 1
ATOM 1022 C CA . TYR A 1 125 ? 8.306 6.051 -17.276 1.00 96.50 125 TYR A CA 1
ATOM 1023 C C . TYR A 1 125 ? 9.707 6.370 -16.751 1.00 96.50 125 TYR A C 1
ATOM 1025 O O . TYR A 1 125 ? 10.334 5.577 -16.058 1.00 96.50 125 TYR A O 1
ATOM 1033 N N . LYS A 1 126 ? 10.174 7.589 -17.023 1.00 96.88 126 LYS A N 1
ATOM 1034 C CA . LYS A 1 126 ? 11.539 8.048 -16.698 1.00 96.88 126 LYS A CA 1
ATOM 1035 C C . LYS A 1 126 ? 11.974 7.855 -15.242 1.00 96.88 126 LYS A C 1
ATOM 1037 O O . LYS A 1 126 ? 13.166 7.754 -14.973 1.00 96.88 126 LYS A O 1
ATOM 1042 N N . THR A 1 127 ? 11.030 7.840 -14.304 1.00 98.06 127 THR A N 1
ATOM 1043 C CA . THR A 1 127 ? 11.305 7.695 -12.867 1.00 98.06 127 THR A CA 1
ATOM 1044 C C . THR A 1 127 ? 11.106 6.273 -12.338 1.00 98.06 127 THR A C 1
ATOM 1046 O O . THR A 1 127 ? 11.329 6.040 -11.153 1.00 98.06 127 THR A O 1
ATOM 1049 N N . ALA A 1 128 ? 10.711 5.322 -13.193 1.00 97.44 128 ALA A N 1
ATOM 1050 C CA . ALA A 1 128 ? 10.409 3.940 -12.833 1.00 97.44 128 ALA A CA 1
ATOM 1051 C C . ALA A 1 128 ? 11.565 3.186 -12.163 1.00 97.44 128 ALA A C 1
ATOM 1053 O O . ALA A 1 128 ? 12.737 3.571 -12.196 1.00 97.44 128 ALA A O 1
ATOM 1054 N N . GLY A 1 129 ? 11.220 2.030 -11.604 1.00 97.69 129 GLY A N 1
ATOM 1055 C CA . GLY A 1 129 ? 12.189 1.023 -11.197 1.00 97.69 129 GLY A CA 1
ATOM 1056 C C . GLY A 1 129 ? 12.631 1.094 -9.746 1.00 97.69 129 GLY A C 1
ATOM 1057 O O . GLY A 1 129 ? 13.706 0.594 -9.410 1.00 97.69 129 GLY A O 1
ATOM 1058 N N . LYS A 1 130 ? 11.833 1.714 -8.875 1.00 98.50 130 LYS A N 1
ATOM 1059 C CA . LYS A 1 130 ? 12.154 1.888 -7.453 1.00 98.50 130 LYS A CA 1
ATOM 1060 C C . LYS A 1 130 ? 11.124 1.251 -6.520 1.00 98.50 130 LYS A C 1
ATOM 1062 O O . LYS A 1 130 ? 11.173 1.515 -5.318 1.00 98.50 130 LYS A O 1
ATOM 1067 N N . SER A 1 131 ? 10.272 0.351 -7.018 1.00 98.75 131 SER A N 1
ATOM 1068 C CA . SER A 1 131 ? 9.296 -0.364 -6.185 1.00 98.75 131 SER A CA 1
ATOM 1069 C C . SER A 1 131 ? 9.918 -1.059 -4.977 1.00 98.75 131 SER A C 1
ATOM 1071 O O . SER A 1 131 ? 9.346 -1.016 -3.895 1.00 98.75 131 SER A O 1
ATOM 1073 N N . ALA A 1 132 ? 11.132 -1.603 -5.092 1.00 98.75 132 ALA A N 1
ATOM 1074 C CA . ALA A 1 132 ? 11.832 -2.220 -3.964 1.00 98.75 132 ALA A CA 1
ATOM 1075 C C . ALA A 1 132 ? 11.984 -1.277 -2.749 1.00 98.75 132 ALA A C 1
ATOM 1077 O O . ALA A 1 132 ? 11.803 -1.716 -1.612 1.00 98.75 132 ALA A O 1
ATOM 1078 N N . ALA A 1 133 ? 12.266 0.013 -2.974 1.00 98.81 133 ALA A N 1
ATOM 1079 C CA . ALA A 1 133 ? 12.366 1.004 -1.900 1.00 98.81 133 ALA A CA 1
ATOM 1080 C C . ALA A 1 133 ? 10.990 1.310 -1.290 1.00 98.81 133 ALA A C 1
ATOM 1082 O O . ALA A 1 133 ? 10.851 1.388 -0.071 1.00 98.81 133 ALA A O 1
ATOM 1083 N N . PHE A 1 134 ? 9.949 1.394 -2.120 1.00 98.88 134 PHE A N 1
ATOM 1084 C CA . PHE A 1 134 ? 8.579 1.609 -1.655 1.00 98.88 134 PHE A CA 1
ATOM 1085 C C . PHE A 1 134 ? 8.022 0.415 -0.865 1.00 98.88 134 PHE A C 1
ATOM 1087 O O . PHE A 1 134 ? 7.408 0.593 0.185 1.00 98.88 134 PHE A O 1
ATOM 1094 N N . ILE A 1 135 ? 8.315 -0.813 -1.293 1.00 98.88 135 ILE A N 1
ATOM 1095 C CA . ILE A 1 135 ? 7.990 -2.035 -0.546 1.00 98.88 135 ILE A CA 1
ATOM 1096 C C . ILE A 1 135 ? 8.730 -2.053 0.800 1.00 98.88 135 ILE A C 1
ATOM 1098 O O . ILE A 1 135 ? 8.141 -2.403 1.821 1.00 98.88 135 ILE A O 1
ATOM 1102 N N . SER A 1 136 ? 9.999 -1.633 0.820 1.00 98.88 136 SER A N 1
ATOM 1103 C CA . SER A 1 136 ? 10.794 -1.511 2.047 1.00 98.88 136 SER A CA 1
ATOM 1104 C C . SER A 1 136 ? 10.203 -0.471 3.012 1.00 98.88 136 SER A C 1
ATOM 1106 O O . SER A 1 136 ? 10.089 -0.746 4.205 1.00 98.88 136 SER A O 1
ATOM 1108 N N . PHE A 1 137 ? 9.730 0.674 2.504 1.00 98.88 137 PHE A N 1
ATOM 1109 C CA . PHE A 1 137 ? 8.956 1.653 3.279 1.00 98.88 137 PHE A CA 1
ATOM 1110 C C . PHE A 1 137 ? 7.691 1.034 3.885 1.00 98.88 137 PHE A C 1
ATOM 1112 O O . PHE A 1 137 ? 7.441 1.196 5.082 1.00 98.88 137 PHE A O 1
ATOM 1119 N N . ILE A 1 138 ? 6.913 0.291 3.090 1.00 98.81 138 ILE A N 1
ATOM 1120 C CA . ILE A 1 138 ? 5.698 -0.379 3.572 1.00 98.81 138 ILE A CA 1
ATOM 1121 C C . ILE A 1 138 ? 6.027 -1.321 4.741 1.00 98.81 138 ILE A C 1
ATOM 1123 O O . ILE A 1 138 ? 5.377 -1.271 5.787 1.00 98.81 138 ILE A O 1
ATOM 1127 N N . GLU A 1 139 ? 7.041 -2.167 4.562 1.00 98.75 139 GLU A N 1
ATOM 1128 C CA . GLU A 1 139 ? 7.446 -3.204 5.512 1.00 98.75 139 GLU A CA 1
ATOM 1129 C C . GLU A 1 139 ? 8.042 -2.637 6.801 1.00 98.75 139 GLU A C 1
ATOM 1131 O O . GLU A 1 139 ? 7.649 -3.041 7.894 1.00 98.75 139 GLU A O 1
ATOM 1136 N N . LYS A 1 140 ? 9.000 -1.717 6.686 1.00 98.75 140 LYS A N 1
ATOM 1137 C CA . LYS A 1 140 ? 9.838 -1.300 7.816 1.00 98.75 140 LYS A CA 1
ATOM 1138 C C . LYS A 1 140 ? 9.346 -0.046 8.519 1.00 98.75 140 LYS A C 1
ATOM 1140 O O . LYS A 1 140 ? 9.747 0.202 9.654 1.00 98.75 140 LYS A O 1
ATOM 1145 N N . GLU A 1 141 ? 8.516 0.757 7.860 1.00 98.88 141 GLU A N 1
ATOM 1146 C CA . GLU A 1 141 ? 8.114 2.066 8.376 1.00 98.88 141 GLU A CA 1
ATOM 1147 C C . GLU A 1 141 ? 6.596 2.174 8.498 1.00 98.88 141 GLU A C 1
ATOM 1149 O O . GL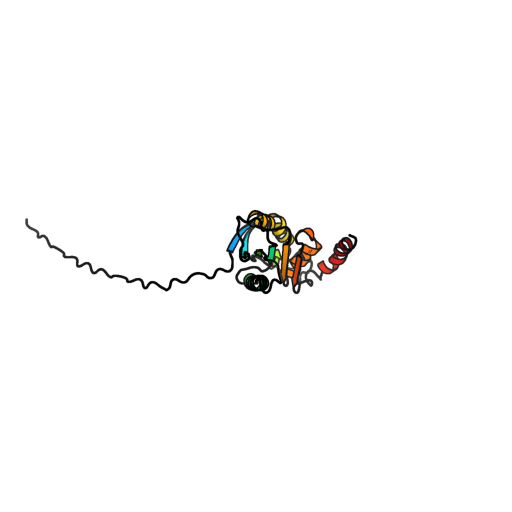U A 1 141 ? 6.089 2.388 9.599 1.00 98.88 141 GLU A O 1
ATOM 1154 N N . LEU A 1 142 ? 5.854 1.973 7.406 1.00 98.81 142 LEU A N 1
ATOM 1155 C CA . LEU A 1 142 ? 4.406 2.181 7.388 1.00 98.81 142 LEU A CA 1
ATOM 1156 C C . LEU A 1 142 ? 3.653 1.200 8.291 1.00 98.81 142 LEU A C 1
ATOM 1158 O O . LEU A 1 142 ? 2.878 1.634 9.144 1.00 98.81 142 LEU A O 1
ATOM 1162 N N . LYS A 1 143 ? 3.845 -0.113 8.111 1.00 98.50 143 LYS A N 1
ATOM 1163 C CA . LYS A 1 143 ? 3.146 -1.117 8.928 1.00 98.50 143 LYS A CA 1
ATOM 1164 C C . LYS A 1 143 ? 3.467 -0.944 10.422 1.00 98.50 143 LYS A C 1
ATOM 1166 O O . LYS A 1 143 ? 2.515 -0.755 11.182 1.00 98.50 143 LYS A O 1
ATOM 1171 N N . PRO A 1 144 ? 4.746 -0.847 10.848 1.00 98.38 144 PRO A N 1
ATOM 1172 C CA . PRO A 1 144 ? 5.077 -0.582 12.249 1.00 98.38 144 PRO A CA 1
ATOM 1173 C C . PRO A 1 144 ? 4.496 0.730 12.789 1.00 98.38 144 PRO A C 1
ATOM 1175 O O . PRO A 1 144 ? 4.073 0.788 13.944 1.00 98.38 144 PRO A O 1
ATOM 1178 N N . PHE A 1 145 ? 4.444 1.791 11.975 1.00 98.56 145 PHE A N 1
ATOM 1179 C CA . PHE A 1 145 ? 3.829 3.057 12.376 1.00 98.56 145 PHE A CA 1
ATOM 1180 C C . PHE A 1 145 ? 2.338 2.887 12.690 1.00 98.56 145 PHE A C 1
ATOM 1182 O O . PHE A 1 145 ? 1.875 3.346 13.737 1.00 98.56 145 PHE A O 1
ATOM 1189 N N . ILE A 1 146 ? 1.595 2.204 11.814 1.00 98.50 146 ILE A N 1
ATOM 1190 C CA . ILE A 1 146 ? 0.161 1.960 12.002 1.00 98.50 146 ILE A CA 1
ATOM 1191 C C . ILE A 1 146 ? -0.084 1.049 13.206 1.00 98.50 146 ILE A C 1
ATOM 1193 O O . ILE A 1 146 ? -0.923 1.377 14.041 1.00 98.50 146 ILE A O 1
ATOM 1197 N N . GLU A 1 147 ? 0.677 -0.035 13.344 1.00 96.62 147 GLU A N 1
ATOM 1198 C CA . GLU A 1 147 ? 0.554 -0.988 14.455 1.00 96.62 147 GLU A CA 1
ATOM 1199 C C . GLU A 1 147 ? 0.877 -0.363 15.816 1.00 96.62 147 GLU A C 1
ATOM 1201 O O . GLU A 1 147 ? 0.262 -0.705 16.825 1.00 96.62 147 GLU A O 1
ATOM 1206 N N . LYS A 1 148 ? 1.821 0.584 15.858 1.00 96.88 148 LYS A N 1
ATOM 1207 C CA . LYS A 1 148 ? 2.157 1.319 17.082 1.00 96.88 148 LYS A CA 1
ATOM 1208 C C . LYS A 1 148 ? 1.094 2.352 17.446 1.00 96.88 148 LYS A C 1
ATOM 1210 O O . LYS A 1 148 ? 0.845 2.588 18.627 1.00 96.88 148 LYS A O 1
ATOM 1215 N N . LYS A 1 149 ? 0.529 3.032 16.447 1.00 97.38 149 LYS A N 1
ATOM 1216 C CA . LYS A 1 149 ? -0.369 4.172 16.663 1.00 97.38 149 LYS A CA 1
ATOM 1217 C C . LYS A 1 149 ? -1.819 3.748 16.875 1.00 97.38 149 LYS A C 1
ATOM 1219 O O . LYS A 1 149 ? -2.512 4.351 17.694 1.00 97.38 149 LYS A O 1
ATOM 1224 N N . TYR A 1 150 ? -2.266 2.719 16.167 1.00 98.06 150 TYR A N 1
ATOM 1225 C CA . TYR A 1 150 ? -3.654 2.281 16.137 1.00 98.06 150 TYR A CA 1
ATOM 1226 C C . TYR A 1 150 ? -3.812 0.850 16.656 1.00 98.06 150 TYR A C 1
ATOM 1228 O O . TYR A 1 150 ? -2.864 0.071 16.714 1.00 98.06 150 TYR A O 1
ATOM 1236 N N . LYS A 1 151 ? -5.039 0.477 17.021 1.00 97.19 151 LYS A N 1
ATOM 1237 C CA . LYS A 1 151 ? -5.405 -0.873 17.467 1.00 97.19 151 LYS A CA 1
ATOM 1238 C C . LYS A 1 151 ? -5.484 -1.843 16.286 1.00 97.19 151 LYS A C 1
ATOM 1240 O O . LYS A 1 151 ? -6.552 -2.366 15.987 1.00 97.19 151 LYS A O 1
ATOM 1245 N N . ALA A 1 152 ? -4.367 -2.079 15.607 1.00 97.12 152 ALA A N 1
ATOM 1246 C CA . ALA A 1 152 ? -4.268 -3.044 14.517 1.00 97.12 152 ALA A CA 1
ATOM 1247 C C . ALA A 1 152 ? -4.098 -4.478 15.053 1.00 97.12 152 ALA A C 1
ATOM 1249 O O . ALA A 1 152 ? -3.383 -4.708 16.035 1.00 97.12 152 ALA A O 1
ATOM 1250 N N . ASN A 1 153 ? -4.760 -5.451 14.425 1.00 95.44 153 ASN A N 1
ATOM 1251 C CA . ASN A 1 153 ? -4.450 -6.873 14.588 1.00 95.44 153 ASN A CA 1
ATOM 1252 C C . ASN A 1 153 ? -3.521 -7.352 13.452 1.00 95.44 153 ASN A C 1
ATOM 1254 O O . ASN A 1 153 ? -3.010 -6.550 12.676 1.00 95.44 153 ASN A O 1
ATOM 1258 N N . THR A 1 154 ? -3.264 -8.659 13.376 1.00 94.94 154 THR A N 1
ATOM 1259 C CA . THR A 1 154 ? -2.369 -9.238 12.364 1.00 94.94 154 THR A CA 1
ATOM 1260 C C . THR A 1 154 ? -3.005 -9.373 10.977 1.00 94.94 154 THR A C 1
ATOM 1262 O O . THR A 1 154 ? -2.295 -9.616 10.000 1.00 94.94 154 THR A O 1
ATOM 1265 N N . GLU A 1 155 ? -4.324 -9.219 10.845 1.00 97.06 155 GLU A N 1
ATOM 1266 C CA . GLU A 1 155 ? -4.999 -9.251 9.551 1.00 97.06 155 GLU A CA 1
ATOM 1267 C C . GLU A 1 155 ? -4.727 -7.960 8.779 1.00 97.06 155 GLU A C 1
ATOM 1269 O O . GLU A 1 155 ? -5.006 -6.852 9.239 1.00 97.06 155 GLU A O 1
ATOM 1274 N N . SER A 1 156 ? -4.186 -8.107 7.572 1.00 97.88 156 SER A N 1
ATOM 1275 C CA . SER A 1 156 ? -3.858 -6.979 6.715 1.00 97.88 156 SER A CA 1
ATOM 1276 C C . SER A 1 156 ? -4.122 -7.288 5.249 1.00 97.88 156 SER A C 1
ATOM 1278 O O . SER A 1 156 ? -3.739 -8.340 4.730 1.00 97.88 156 SER A O 1
ATOM 1280 N N . MET A 1 157 ? -4.781 -6.341 4.590 1.00 98.56 157 MET A N 1
ATOM 1281 C CA . MET A 1 157 ? -5.138 -6.400 3.181 1.00 98.56 157 MET A CA 1
ATOM 1282 C C . MET A 1 157 ? -4.399 -5.314 2.408 1.00 98.56 157 MET A C 1
ATOM 1284 O O . MET A 1 157 ? -4.336 -4.182 2.877 1.00 98.56 157 MET A O 1
ATOM 1288 N N . LEU A 1 158 ? -3.899 -5.639 1.218 1.00 98.88 158 LEU A N 1
ATOM 1289 C CA . LEU A 1 158 ? -3.427 -4.651 0.250 1.00 98.88 158 LEU A CA 1
ATOM 1290 C C . LEU A 1 158 ? -4.411 -4.550 -0.920 1.00 98.88 158 LEU A C 1
ATOM 1292 O O . LEU A 1 158 ? -4.772 -5.567 -1.517 1.00 98.88 158 LEU A O 1
ATOM 1296 N N . ILE A 1 159 ? -4.820 -3.330 -1.259 1.00 98.81 159 ILE A N 1
ATOM 1297 C CA . ILE A 1 159 ? -5.659 -3.030 -2.423 1.00 98.81 159 ILE A CA 1
ATOM 1298 C C . ILE A 1 159 ? -4.850 -2.185 -3.405 1.00 98.81 159 ILE A C 1
ATOM 1300 O O . ILE A 1 159 ? -4.242 -1.190 -3.009 1.00 98.81 159 ILE A O 1
ATOM 1304 N N . GLY A 1 160 ? -4.851 -2.577 -4.681 1.00 98.62 160 GLY A N 1
ATOM 1305 C CA . GLY A 1 160 ? -4.169 -1.837 -5.739 1.00 98.62 160 GLY A CA 1
ATOM 1306 C C . GLY A 1 160 ? -4.780 -2.053 -7.121 1.00 98.62 160 GLY A C 1
ATOM 1307 O O . GLY A 1 160 ? -5.193 -3.164 -7.467 1.00 98.62 160 GLY A O 1
ATOM 1308 N N . GLN A 1 161 ? -4.791 -0.986 -7.923 1.00 98.56 161 GLN A N 1
ATOM 1309 C CA . GLN A 1 161 ? -5.342 -0.958 -9.277 1.00 98.56 161 GLN A CA 1
ATOM 1310 C C . GLN A 1 161 ? -4.283 -0.522 -10.303 1.00 98.56 161 GLN A C 1
ATOM 1312 O O . GLN A 1 161 ? -3.420 0.302 -10.005 1.00 98.56 161 GLN A O 1
ATOM 1317 N N . SER A 1 162 ? -4.297 -1.080 -11.521 1.00 98.44 162 SER A N 1
ATOM 1318 C CA . SER A 1 162 ? -3.329 -0.734 -12.584 1.00 98.44 162 SER A CA 1
ATOM 1319 C C . SER A 1 162 ? -1.869 -0.932 -12.128 1.00 98.44 162 SER A C 1
ATOM 1321 O O . SER A 1 162 ? -1.491 -2.060 -11.806 1.00 98.44 162 SER A O 1
ATOM 1323 N N . LEU A 1 163 ? -1.038 0.121 -12.054 1.00 98.69 163 LEU A N 1
ATOM 1324 C CA . LEU A 1 163 ? 0.317 0.032 -11.484 1.00 98.69 163 LEU A CA 1
ATOM 1325 C C . LEU A 1 163 ? 0.292 -0.310 -9.989 1.00 98.69 163 LEU A C 1
ATOM 1327 O O . LEU A 1 163 ? 1.153 -1.044 -9.522 1.00 98.69 163 LEU A O 1
ATOM 1331 N N . GLY A 1 164 ? -0.717 0.135 -9.238 1.00 98.81 164 GLY A N 1
ATOM 1332 C CA . GLY A 1 164 ? -0.913 -0.325 -7.863 1.00 98.81 164 GLY A CA 1
ATOM 1333 C C . GLY A 1 164 ? -1.179 -1.832 -7.814 1.00 98.81 164 GLY A C 1
ATOM 1334 O O . GLY A 1 164 ? -0.676 -2.531 -6.941 1.00 98.81 164 GLY A O 1
ATOM 1335 N N . GLY A 1 165 ? -1.896 -2.365 -8.808 1.00 98.81 165 GLY A N 1
ATOM 1336 C CA . GLY A 1 165 ? -2.082 -3.806 -8.983 1.00 98.81 165 GLY A CA 1
ATOM 1337 C C . GLY A 1 165 ? -0.785 -4.530 -9.371 1.00 98.81 165 GLY A C 1
ATOM 1338 O O . GLY A 1 165 ? -0.534 -5.635 -8.889 1.00 98.81 165 GLY A O 1
ATOM 1339 N N . LEU A 1 166 ? 0.065 -3.903 -10.193 1.00 98.81 166 LEU A N 1
ATOM 1340 C CA . LEU A 1 166 ? 1.407 -4.401 -10.515 1.00 98.81 166 LEU A CA 1
ATOM 1341 C C . LEU A 1 166 ? 2.261 -4.524 -9.245 1.00 98.81 166 LEU A C 1
ATOM 1343 O O . LEU A 1 166 ? 2.778 -5.603 -8.964 1.00 98.81 166 LEU A O 1
ATOM 1347 N N . LEU A 1 167 ? 2.332 -3.459 -8.444 1.00 98.88 167 LEU A N 1
ATOM 1348 C CA . LEU A 1 167 ? 3.047 -3.450 -7.170 1.00 98.88 167 LEU A CA 1
ATOM 1349 C C . LEU A 1 167 ? 2.478 -4.485 -6.190 1.00 98.88 167 LEU A C 1
ATOM 1351 O O . LEU A 1 167 ? 3.232 -5.233 -5.572 1.00 98.88 167 LEU A O 1
ATOM 1355 N N . ALA A 1 168 ? 1.153 -4.563 -6.052 1.00 98.75 168 ALA A N 1
ATOM 1356 C CA . ALA A 1 168 ? 0.517 -5.545 -5.180 1.00 98.75 168 ALA A CA 1
ATOM 1357 C C . ALA A 1 168 ? 0.851 -6.985 -5.604 1.00 98.75 168 ALA A C 1
ATOM 1359 O O . ALA A 1 168 ? 1.120 -7.828 -4.747 1.00 98.75 168 ALA A O 1
ATOM 1360 N N . THR A 1 169 ? 0.910 -7.249 -6.913 1.00 98.44 169 THR A N 1
ATOM 1361 C CA . THR A 1 169 ? 1.345 -8.545 -7.455 1.00 98.44 169 THR A CA 1
ATOM 1362 C C . THR A 1 169 ? 2.822 -8.805 -7.163 1.00 98.44 169 THR A C 1
ATOM 1364 O O . THR A 1 169 ? 3.179 -9.906 -6.752 1.00 98.44 169 THR A O 1
ATOM 1367 N N . GLU A 1 170 ? 3.690 -7.801 -7.318 1.00 98.25 170 GLU A N 1
ATOM 1368 C CA . GLU A 1 170 ? 5.107 -7.915 -6.964 1.00 98.25 170 GLU A CA 1
ATOM 1369 C C . GLU A 1 170 ? 5.287 -8.283 -5.486 1.00 98.25 170 GLU A C 1
ATOM 1371 O O . GLU A 1 170 ? 6.043 -9.203 -5.168 1.00 98.25 170 GLU A O 1
ATOM 1376 N N . ILE A 1 171 ? 4.569 -7.605 -4.587 1.00 98.12 171 ILE A N 1
ATOM 1377 C CA . ILE A 1 171 ? 4.615 -7.881 -3.149 1.00 98.12 171 ILE A CA 1
ATOM 1378 C C . ILE A 1 171 ? 4.121 -9.299 -2.865 1.00 98.12 171 ILE A C 1
ATOM 1380 O O . ILE A 1 171 ? 4.791 -10.025 -2.137 1.00 98.12 171 ILE A O 1
ATOM 1384 N N . LEU A 1 172 ? 2.994 -9.713 -3.451 1.00 96.88 172 LEU A N 1
ATOM 1385 C CA . LEU A 1 172 ? 2.461 -11.067 -3.283 1.00 96.88 172 LEU A CA 1
ATOM 1386 C C . LEU A 1 172 ? 3.489 -12.137 -3.680 1.00 96.88 172 LEU A C 1
ATOM 1388 O O . LEU A 1 172 ? 3.662 -13.114 -2.960 1.00 96.88 172 LEU A O 1
ATOM 1392 N N . LEU A 1 173 ? 4.190 -11.956 -4.801 1.00 95.44 173 LEU A N 1
ATOM 1393 C CA . LEU A 1 173 ? 5.138 -12.955 -5.298 1.00 95.44 173 LEU A CA 1
ATOM 1394 C C . LEU A 1 173 ? 6.486 -12.927 -4.566 1.00 95.44 173 LEU A C 1
ATOM 1396 O O . LEU A 1 173 ? 7.076 -13.979 -4.338 1.00 95.44 173 LEU A O 1
ATOM 1400 N N . LYS A 1 174 ? 6.998 -11.744 -4.207 1.00 94.50 174 LYS A N 1
ATOM 1401 C CA . LYS A 1 174 ? 8.353 -11.592 -3.642 1.00 94.50 174 LYS A CA 1
ATOM 1402 C C . LYS A 1 174 ? 8.383 -11.535 -2.114 1.00 94.50 174 LYS A C 1
ATOM 1404 O O . LYS A 1 174 ? 9.396 -11.889 -1.515 1.00 94.50 174 LYS A O 1
ATOM 1409 N N . LYS A 1 175 ? 7.310 -11.063 -1.478 1.00 95.44 175 LYS A N 1
ATOM 1410 C CA . LYS A 1 175 ? 7.181 -10.895 -0.020 1.00 95.44 175 LYS A CA 1
ATOM 1411 C C . LYS A 1 175 ? 5.752 -11.232 0.455 1.00 95.44 175 LYS A C 1
ATOM 1413 O O . LYS A 1 175 ? 5.099 -10.383 1.068 1.00 95.44 175 LYS A O 1
ATOM 1418 N N . PRO A 1 176 ? 5.266 -12.471 0.227 1.00 93.31 176 PRO A N 1
ATOM 1419 C CA . PRO A 1 176 ? 3.891 -12.874 0.556 1.00 93.31 176 PRO A CA 1
ATOM 1420 C C . PRO A 1 176 ? 3.542 -12.728 2.044 1.00 93.31 176 PRO A C 1
ATOM 1422 O O . PRO A 1 176 ? 2.378 -12.617 2.398 1.00 93.31 176 PRO A O 1
ATOM 1425 N N . TYR A 1 177 ? 4.541 -12.702 2.930 1.00 94.25 177 TYR A N 1
ATOM 1426 C CA . TYR A 1 177 ? 4.345 -12.533 4.370 1.00 94.25 177 TYR A CA 1
ATOM 1427 C C . TYR A 1 177 ? 3.897 -11.115 4.779 1.00 94.25 177 TYR A C 1
ATOM 1429 O O . TYR A 1 177 ? 3.487 -10.920 5.922 1.00 94.25 177 TYR A O 1
ATOM 1437 N N . LEU A 1 178 ? 3.986 -10.113 3.891 1.00 96.81 178 LEU A N 1
ATOM 1438 C CA . LEU A 1 178 ? 3.649 -8.724 4.230 1.00 96.81 178 LEU A CA 1
ATOM 1439 C C . LEU A 1 178 ? 2.149 -8.477 4.385 1.00 96.81 178 LEU A C 1
ATOM 1441 O O . LEU A 1 178 ? 1.756 -7.637 5.201 1.00 96.81 178 LEU A O 1
ATOM 1445 N N . PHE A 1 179 ? 1.319 -9.188 3.626 1.00 98.25 179 PHE A N 1
ATOM 1446 C CA . PHE A 1 179 ? -0.134 -9.084 3.696 1.00 98.25 179 PHE A CA 1
ATOM 1447 C C . PHE A 1 179 ? -0.751 -10.470 3.590 1.00 98.25 179 PHE A C 1
ATOM 1449 O O . PHE A 1 179 ? -0.287 -11.311 2.832 1.00 98.25 179 PHE A O 1
ATOM 1456 N N . ASN A 1 180 ? -1.829 -10.703 4.331 1.00 96.56 180 ASN A N 1
ATOM 1457 C CA . ASN A 1 180 ? -2.553 -11.975 4.270 1.00 96.56 180 ASN A CA 1
ATOM 1458 C C . ASN A 1 180 ? -3.736 -11.938 3.297 1.00 96.56 180 ASN A C 1
ATOM 1460 O O . ASN A 1 180 ? -4.288 -12.987 2.971 1.00 96.56 180 ASN A O 1
ATOM 1464 N N . LYS A 1 181 ? -4.136 -10.754 2.823 1.00 97.62 181 LYS A N 1
ATOM 1465 C CA . LYS A 1 181 ? -5.227 -10.575 1.861 1.00 97.62 181 LYS A CA 1
ATOM 1466 C C . LYS A 1 181 ? -4.809 -9.585 0.774 1.00 97.62 181 LYS A C 1
ATOM 1468 O O . LYS A 1 181 ? -4.118 -8.606 1.046 1.00 97.62 181 LYS A O 1
ATOM 1473 N N . TYR A 1 182 ? -5.267 -9.816 -0.451 1.00 98.38 182 TYR A N 1
ATOM 1474 C CA . TYR A 1 182 ? -4.988 -8.945 -1.589 1.00 98.38 182 TYR A CA 1
ATOM 1475 C C . TYR A 1 182 ? -6.252 -8.728 -2.417 1.00 98.38 182 TYR A C 1
ATOM 1477 O O . TYR A 1 182 ? -7.005 -9.669 -2.663 1.00 98.38 182 TYR A O 1
ATOM 1485 N N . VAL A 1 183 ? -6.453 -7.497 -2.879 1.00 98.38 183 VAL A N 1
ATOM 1486 C CA . VAL A 1 183 ? -7.423 -7.149 -3.922 1.00 98.38 183 VAL A CA 1
ATOM 1487 C C . VAL A 1 183 ? -6.645 -6.471 -5.043 1.00 98.38 183 VAL A C 1
ATOM 1489 O O . VAL A 1 183 ? -6.250 -5.311 -4.936 1.00 98.38 183 VAL A O 1
ATOM 1492 N N . ILE A 1 184 ? -6.375 -7.236 -6.099 1.00 98.50 184 ILE A N 1
ATOM 1493 C CA . ILE A 1 184 ? -5.531 -6.824 -7.223 1.00 98.50 184 ILE A CA 1
ATOM 1494 C C . ILE A 1 184 ? -6.432 -6.609 -8.435 1.00 98.50 184 ILE A C 1
ATOM 1496 O O . ILE A 1 184 ? -7.005 -7.561 -8.962 1.00 98.50 184 ILE A O 1
ATOM 1500 N N . ILE A 1 185 ? -6.576 -5.356 -8.862 1.00 98.50 185 ILE A N 1
ATOM 1501 C CA . ILE A 1 185 ? -7.570 -4.953 -9.863 1.00 98.50 185 ILE A CA 1
ATOM 1502 C C . ILE A 1 185 ? -6.856 -4.524 -11.141 1.00 98.50 185 ILE A C 1
ATOM 1504 O O . ILE A 1 185 ? -6.084 -3.566 -11.136 1.00 98.50 185 ILE A O 1
ATOM 1508 N N . SER A 1 186 ? -7.137 -5.218 -12.246 1.00 98.19 186 SER A N 1
ATOM 1509 C CA . SER A 1 186 ? -6.569 -4.924 -13.572 1.00 98.19 186 SER A CA 1
ATOM 1510 C C . SER A 1 186 ? -5.062 -4.612 -13.518 1.00 98.19 186 SER A C 1
ATOM 1512 O O . SER A 1 186 ? -4.653 -3.518 -13.921 1.00 98.19 186 SER A O 1
ATOM 1514 N N . PRO A 1 187 ? -4.233 -5.509 -12.945 1.00 98.44 187 PRO A N 1
ATOM 1515 C CA . PRO A 1 187 ? -2.822 -5.226 -12.726 1.00 98.44 187 PRO A CA 1
ATOM 1516 C C . PRO A 1 187 ? -2.099 -5.032 -14.060 1.00 98.44 187 PRO A C 1
ATOM 1518 O O . PRO A 1 187 ? -2.330 -5.778 -15.013 1.00 98.44 187 PRO A O 1
ATOM 1521 N N . SER A 1 188 ? -1.190 -4.057 -14.119 1.00 98.44 188 SER A N 1
ATOM 1522 C CA . SER A 1 188 ? -0.389 -3.739 -15.312 1.00 98.44 188 SER A CA 1
ATOM 1523 C C . SER A 1 188 ? 0.708 -4.780 -15.592 1.00 98.44 188 SER A C 1
ATOM 1525 O O . SER A 1 188 ? 1.875 -4.436 -15.745 1.00 98.44 188 SER A O 1
ATOM 1527 N N . LEU A 1 189 ? 0.347 -6.064 -15.666 1.00 97.81 189 LEU A N 1
ATOM 1528 C CA . LEU A 1 189 ? 1.261 -7.200 -15.860 1.00 97.81 189 LEU A CA 1
ATOM 1529 C C . LEU A 1 189 ? 1.884 -7.266 -17.259 1.00 97.81 189 LEU A C 1
ATOM 1531 O O . LEU A 1 189 ? 2.607 -8.209 -17.543 1.00 97.81 189 LEU A O 1
ATOM 1535 N N . TRP A 1 190 ? 1.603 -6.295 -18.127 1.00 97.12 190 TRP A N 1
ATOM 1536 C CA . TRP A 1 190 ? 2.321 -6.104 -19.386 1.00 97.12 190 TRP A CA 1
ATOM 1537 C C . TRP A 1 190 ? 3.734 -5.544 -19.170 1.00 97.12 190 TRP A C 1
ATOM 1539 O O . TRP A 1 190 ? 4.589 -5.748 -20.024 1.00 97.12 190 TRP A O 1
ATOM 1549 N N . TRP A 1 191 ? 3.971 -4.875 -18.035 1.00 98.12 191 TRP A N 1
ATOM 1550 C CA . TRP A 1 191 ? 5.240 -4.230 -17.700 1.00 98.12 191 TRP A CA 1
ATOM 1551 C C . TRP A 1 191 ? 6.428 -5.193 -17.791 1.00 98.12 191 TRP A C 1
ATOM 1553 O O . TRP A 1 191 ? 6.332 -6.330 -17.314 1.00 98.12 191 TRP A O 1
ATOM 1563 N N . ASP A 1 192 ? 7.544 -4.720 -18.355 1.00 97.56 192 ASP A N 1
ATOM 1564 C CA . ASP A 1 192 ? 8.790 -5.478 -18.521 1.00 97.56 192 ASP A CA 1
ATOM 1565 C C . ASP A 1 192 ? 8.558 -6.829 -19.228 1.00 97.56 192 ASP A C 1
ATOM 1567 O O . ASP A 1 192 ? 8.982 -7.892 -18.770 1.00 97.56 192 ASP A O 1
ATOM 1571 N N . ASP A 1 193 ? 7.796 -6.795 -20.329 1.00 96.62 193 ASP A N 1
ATOM 1572 C CA . ASP A 1 193 ? 7.427 -7.970 -21.138 1.00 96.62 193 ASP A CA 1
ATOM 1573 C C . ASP A 1 193 ? 6.811 -9.095 -20.280 1.00 96.62 193 ASP A C 1
ATOM 1575 O O . ASP A 1 193 ? 7.142 -10.284 -20.388 1.00 96.62 193 ASP A O 1
ATOM 1579 N N . GLY A 1 194 ? 5.960 -8.697 -19.333 1.00 96.56 194 GLY A N 1
ATOM 1580 C CA . GLY A 1 194 ? 5.287 -9.591 -18.398 1.00 96.56 194 GLY A CA 1
ATOM 1581 C C . GLY A 1 194 ? 6.218 -10.436 -17.535 1.00 96.56 194 GLY A C 1
ATOM 1582 O O . GLY A 1 194 ? 5.895 -11.585 -17.215 1.00 96.56 194 GLY A O 1
ATOM 1583 N N . SER A 1 195 ? 7.367 -9.899 -17.125 1.00 95.31 195 SER A N 1
ATOM 1584 C CA . SER A 1 195 ? 8.360 -10.642 -16.340 1.00 95.31 195 SER A CA 1
ATOM 1585 C C . SER A 1 195 ? 7.824 -11.202 -15.015 1.00 95.31 195 SER A C 1
ATOM 1587 O O . SER A 1 195 ? 8.200 -12.312 -14.629 1.00 95.31 195 SER A O 1
ATOM 1589 N N . LEU A 1 196 ? 6.865 -10.537 -14.355 1.00 94.31 196 LEU A N 1
ATOM 1590 C CA . LEU A 1 196 ? 6.213 -11.097 -13.159 1.00 94.31 196 LEU A CA 1
ATOM 1591 C C . LEU A 1 196 ? 5.404 -12.369 -13.446 1.00 94.31 196 LEU A C 1
ATOM 1593 O O . LEU A 1 196 ? 5.395 -13.276 -12.613 1.00 94.31 196 LEU A O 1
ATOM 1597 N N . LEU A 1 197 ? 4.761 -12.480 -14.614 1.00 92.88 197 LEU A N 1
ATOM 1598 C CA . LEU A 1 197 ? 4.033 -13.695 -15.000 1.00 92.88 197 LEU A CA 1
ATOM 1599 C C . LEU A 1 197 ? 4.990 -14.874 -15.190 1.00 92.88 197 LEU A C 1
ATOM 1601 O O . LEU A 1 197 ? 4.665 -16.001 -14.822 1.00 92.88 197 LEU A O 1
ATOM 1605 N N . LYS A 1 198 ? 6.193 -14.605 -15.708 1.00 88.88 198 LYS A N 1
ATOM 1606 C CA . LYS A 1 198 ? 7.256 -15.606 -15.879 1.00 88.88 198 LYS A CA 1
ATOM 1607 C C . LYS A 1 198 ? 7.815 -16.076 -14.526 1.00 88.88 198 LYS A C 1
ATOM 1609 O O . LYS A 1 198 ? 8.230 -17.226 -14.401 1.00 88.88 198 LYS A O 1
ATOM 1614 N N . TYR A 1 199 ? 7.787 -15.214 -13.507 1.00 84.00 199 TYR A N 1
ATOM 1615 C CA . TYR A 1 199 ? 8.255 -15.514 -12.148 1.00 84.00 199 TYR A CA 1
ATOM 1616 C C . TYR A 1 199 ? 7.229 -16.275 -11.284 1.00 84.00 199 TYR A C 1
ATOM 1618 O O . TYR A 1 199 ? 7.606 -17.082 -10.432 1.00 84.00 199 TYR A O 1
ATOM 1626 N N . ALA A 1 200 ? 5.928 -16.056 -11.501 1.00 85.06 200 ALA A N 1
ATOM 1627 C CA . ALA A 1 200 ? 4.859 -16.578 -10.643 1.00 85.06 200 ALA A CA 1
ATOM 1628 C C . ALA A 1 200 ? 4.840 -18.115 -10.443 1.00 85.06 200 ALA A C 1
ATOM 1630 O O . ALA A 1 200 ? 4.640 -18.554 -9.305 1.00 85.06 200 ALA A O 1
ATOM 1631 N N . PRO A 1 201 ? 5.081 -18.967 -11.464 1.00 78.88 201 PRO A N 1
ATOM 1632 C CA . PRO A 1 201 ? 5.059 -20.419 -11.275 1.00 78.88 201 PRO A CA 1
ATOM 1633 C C . PRO A 1 201 ? 6.070 -20.915 -10.237 1.00 78.88 201 PRO A C 1
ATOM 1635 O O . PRO A 1 201 ? 5.767 -21.837 -9.490 1.00 78.88 201 PRO A O 1
ATOM 1638 N N . GLN A 1 202 ? 7.242 -20.276 -10.150 1.00 74.06 202 GLN A N 1
ATOM 1639 C CA . GLN A 1 202 ? 8.330 -20.673 -9.249 1.00 74.06 202 GLN A CA 1
ATOM 1640 C C . GLN A 1 202 ? 7.991 -20.427 -7.774 1.00 74.06 202 GLN A C 1
ATOM 1642 O O . GLN A 1 202 ? 8.491 -21.120 -6.893 1.00 74.06 202 GLN A O 1
ATOM 1647 N N . THR A 1 203 ? 7.144 -19.436 -7.500 1.00 71.69 203 THR A N 1
ATOM 1648 C CA . THR A 1 203 ? 6.808 -18.982 -6.145 1.00 71.69 203 THR A CA 1
ATOM 1649 C C . THR A 1 203 ? 5.500 -19.580 -5.637 1.00 71.69 203 THR A C 1
ATOM 1651 O O . THR A 1 203 ? 5.401 -19.948 -4.462 1.00 71.69 203 THR A O 1
ATOM 1654 N N . LEU A 1 204 ? 4.513 -19.764 -6.517 1.00 73.00 204 LEU A N 1
ATOM 1655 C CA . LEU A 1 204 ? 3.210 -20.326 -6.152 1.00 73.00 204 LEU A CA 1
ATOM 1656 C C . LEU A 1 204 ? 3.234 -21.856 -6.005 1.00 73.00 204 LEU A C 1
ATOM 1658 O O . LEU A 1 204 ? 2.532 -22.390 -5.148 1.00 73.00 204 LEU A O 1
ATOM 1662 N N . SER A 1 205 ? 4.087 -22.575 -6.747 1.00 60.66 205 SER A N 1
ATOM 1663 C CA . SER A 1 205 ? 4.210 -24.037 -6.614 1.00 60.66 205 SER A CA 1
ATOM 1664 C C . SER A 1 205 ? 4.802 -24.482 -5.272 1.00 60.66 205 SER A C 1
ATOM 1666 O O . SER A 1 205 ? 4.596 -25.617 -4.847 1.00 60.66 205 SER A O 1
ATOM 1668 N N . VAL A 1 206 ? 5.551 -23.601 -4.601 1.00 55.91 206 VAL A N 1
ATOM 1669 C CA . VAL A 1 206 ? 6.148 -23.863 -3.280 1.00 55.91 206 VAL A CA 1
ATOM 1670 C C . VAL A 1 206 ? 5.092 -23.786 -2.170 1.00 55.91 206 VAL A C 1
ATOM 1672 O O . VAL A 1 206 ? 5.175 -24.534 -1.201 1.00 55.91 206 VAL A O 1
ATOM 1675 N N . HIS A 1 207 ? 4.060 -22.956 -2.342 1.00 53.12 207 HIS A N 1
ATOM 1676 C CA . HIS A 1 207 ? 2.996 -22.757 -1.352 1.00 53.12 207 HIS A CA 1
ATOM 1677 C C . HIS A 1 207 ? 1.845 -23.773 -1.457 1.00 53.12 207 HIS A C 1
ATOM 1679 O O . HIS A 1 207 ? 1.021 -23.840 -0.556 1.00 53.12 207 HIS A O 1
ATOM 1685 N N . GLN A 1 208 ? 1.786 -24.585 -2.520 1.00 46.09 208 GLN A N 1
ATOM 1686 C CA . GLN A 1 208 ? 0.787 -25.658 -2.671 1.00 46.09 208 GLN A CA 1
ATOM 1687 C C . GLN A 1 208 ? 1.194 -26.991 -2.012 1.00 46.09 208 GLN A C 1
ATOM 1689 O O . GLN A 1 208 ? 0.427 -27.950 -2.057 1.00 46.09 208 GLN A O 1
ATOM 1694 N N . LYS A 1 209 ? 2.405 -27.086 -1.445 1.00 42.19 209 LYS A N 1
ATOM 1695 C CA . LYS A 1 209 ? 2.931 -28.311 -0.812 1.00 42.19 209 LYS A CA 1
ATOM 1696 C C . LYS A 1 209 ? 2.965 -28.264 0.724 1.00 42.19 209 LYS A C 1
ATOM 1698 O O . LYS A 1 209 ? 3.633 -29.101 1.328 1.00 42.19 209 LYS A O 1
ATOM 1703 N N . GLN A 1 210 ? 2.271 -27.310 1.339 1.00 39.03 210 GLN A N 1
ATOM 1704 C CA . GLN A 1 210 ? 2.006 -27.260 2.782 1.00 39.03 210 GLN A CA 1
ATOM 1705 C C . GLN A 1 210 ? 0.505 -27.385 3.018 1.00 39.03 210 GLN A C 1
ATOM 1707 O O . GLN A 1 210 ? 0.142 -27.996 4.044 1.00 39.03 210 GLN A O 1
#

Solvent-accessible surface area (backbone atoms only — not comparable to full-atom values): 12231 Å² total; per-residue (Å²): 136,92,81,86,87,82,84,81,83,80,83,83,78,80,81,76,79,77,77,78,80,70,80,88,80,74,87,88,76,82,59,46,81,46,78,44,81,37,75,64,70,71,42,77,42,49,32,36,35,35,73,34,92,86,74,54,92,87,54,90,71,58,24,37,35,39,38,27,51,58,7,27,86,90,50,49,32,55,60,54,48,52,52,51,53,58,31,38,34,86,92,60,57,74,45,77,64,40,34,37,39,13,39,35,74,88,53,59,54,21,42,30,24,61,74,56,91,43,67,69,57,46,67,77,35,73,61,44,36,38,19,69,40,45,53,47,30,44,65,73,45,50,50,54,51,47,51,72,74,43,60,51,47,90,51,29,32,42,36,16,51,33,47,36,7,32,35,49,50,49,38,51,65,77,44,48,87,80,40,85,39,76,48,71,40,74,44,46,56,65,55,54,83,2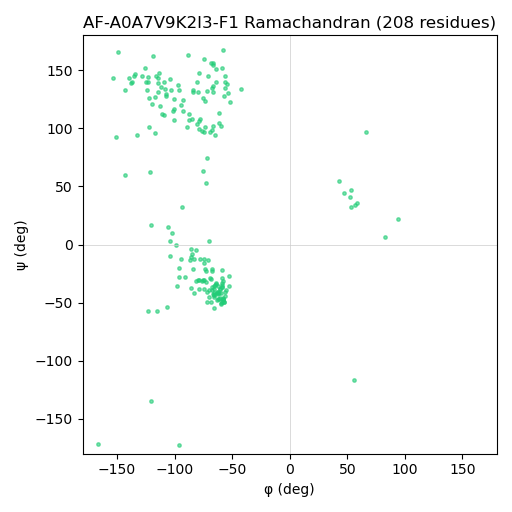3,48,66,68,73,49,43,64,75,52,53,62,65,67,75,76,117

Mean predicted aligned error: 8.08 Å

Foldseek 3Di:
DDDDDDDDDDDDDPPPPPDPPDPPDDDDDQFDWDWDCFPLVNHIWIKTKGFAPPFDQPDPDAFEEEEEEQCDPPGCVVVVSVVLNVCCPPVNVNDDGYMYIYTHDDQLQCQLAADAPDPVSCVVSVNHHNVVSNVVCLQPPVVVVCVVPGRHDLAYEYEAEASGLSSQLVCCQPPVSSHPYYHRYPYVCPGNVNVSVVSRVVRVVVVVPD

Sequence (210 aa):
MRILLIILVFFQCSLGFTQVKGKDDKPFVLGYINEIQSKELSEKRVLNIYLPEGYKQEDSVKYPVIYLLDGSADEDFIHVTGLIQFNNFSWINRVPKSIVVGIANVDRRRDFTFPSGIKEEQEWYKTAGKSAAFISFIEKELKPFIEKKYKANTESMLIGQSLGGLLATEILLKKPYLFNKYVIISPSLWWDDGSLLKYAPQTLSVHQKQ

Radius of gyration: 26.76 Å; Cα contacts (8 Å, |Δi|>4): 328; chains: 1; bounding box: 42×116×50 Å

Nearest PDB structures (foldseek):
  3gff-assembly1_B  TM=8.827E-01  e=2.779E-16  Shewanella oneidensis
  2qm0-assembly1_A  TM=8.334E-01  e=3.925E-14  Bacillus cereus ATCC 14579
  6gi0-assembly1_A  TM=7.505E-01  e=2.463E-10  Pseudomonas aeruginosa
  6gi1-assembly2_B  TM=7.712E-01  e=1.229E-09  Pseudomonas aeruginosa PAO1
  1jjf-assembly1_A  TM=7.331E-01  e=5.117E-08  Acetivibrio thermocellus

Secondary structure (DSSP, 8-state):
-------------------------------EEEEEEETTTTEEEEEEEE--TT--SSSS--EEEEEETT--TTTHHHHHHHHHHHHHSTTT--S---EEEEE--S-HHHHH-PPPS-HHHHHHTTT---HHHHHHHIIIIIHHHHHHHS-EEEEEEEEEETHHHHHHHHHHHH-GGG-SEEEEES--TTHHHHHHHHHHHHHHHHHTT-